Protein AF-A0A9D4LQF4-F1 (afdb_monomer_lite)

pLDDT: mean 72.89, std 13.93, range [42.16, 96.5]

Structure (mmCIF, N/CA/C/O backbone):
data_AF-A0A9D4LQF4-F1
#
_entry.id   AF-A0A9D4LQF4-F1
#
loop_
_atom_site.group_PDB
_atom_site.id
_atom_site.type_symbol
_atom_site.label_atom_id
_atom_site.label_alt_id
_atom_site.label_comp_id
_atom_site.label_asym_id
_atom_site.label_entity_id
_atom_site.label_seq_id
_atom_site.pdbx_PDB_ins_code
_atom_site.Cartn_x
_atom_site.Cartn_y
_atom_site.Cartn_z
_atom_site.occupancy
_atom_site.B_iso_or_equiv
_atom_site.auth_seq_id
_atom_site.auth_comp_id
_atom_site.auth_asym_id
_atom_site.auth_atom_id
_atom_site.pdbx_PDB_model_num
ATOM 1 N N . MET A 1 1 ? 0.967 -23.985 -9.863 1.00 57.00 1 MET A N 1
ATOM 2 C CA . MET A 1 1 ? 0.268 -25.261 -9.590 1.00 57.00 1 MET A CA 1
ATOM 3 C C . MET A 1 1 ? 0.990 -26.026 -8.466 1.00 57.00 1 MET A C 1
ATOM 5 O O . MET A 1 1 ? 1.483 -27.121 -8.676 1.00 57.00 1 MET A O 1
ATOM 9 N N . LEU A 1 2 ? 1.084 -25.430 -7.270 1.00 51.31 2 LEU A N 1
ATOM 10 C CA . LEU A 1 2 ? 1.740 -26.004 -6.082 1.00 51.31 2 LEU A CA 1
ATOM 11 C C . LEU A 1 2 ? 0.950 -25.563 -4.839 1.00 51.31 2 LEU A C 1
ATOM 13 O O . LEU A 1 2 ? 1.327 -24.640 -4.129 1.00 51.31 2 LEU A O 1
ATOM 17 N N . LEU A 1 3 ? -0.210 -26.186 -4.630 1.00 57.69 3 LEU A N 1
ATOM 18 C CA . LEU A 1 3 ? -0.985 -26.082 -3.394 1.00 57.69 3 LEU A CA 1
ATOM 19 C C . LEU A 1 3 ? -1.132 -27.492 -2.827 1.00 57.69 3 LEU A C 1
ATOM 21 O O . LEU A 1 3 ? -2.023 -28.237 -3.230 1.00 57.69 3 LEU A O 1
ATOM 25 N N . GLN A 1 4 ? -0.264 -27.868 -1.889 1.00 57.81 4 GLN A N 1
ATOM 26 C CA . GLN A 1 4 ? -0.497 -29.041 -1.055 1.00 57.81 4 GLN A CA 1
ATOM 27 C C . GLN A 1 4 ? -0.187 -28.760 0.416 1.00 57.81 4 GLN A C 1
ATOM 29 O O . GLN A 1 4 ? 0.958 -28.681 0.837 1.00 57.81 4 GLN A O 1
ATOM 34 N N . ARG A 1 5 ? -1.286 -28.733 1.177 1.00 60.50 5 ARG A N 1
ATOM 35 C CA . ARG A 1 5 ? -1.458 -29.407 2.469 1.00 60.50 5 ARG A CA 1
ATOM 36 C C . ARG A 1 5 ? -0.541 -28.964 3.611 1.00 60.50 5 ARG A C 1
ATOM 38 O O . ARG A 1 5 ? 0.433 -29.633 3.928 1.00 60.50 5 ARG A O 1
ATOM 45 N N . LEU A 1 6 ? -1.025 -27.996 4.386 1.00 58.34 6 LEU A N 1
ATOM 46 C CA . LEU A 1 6 ? -0.764 -27.968 5.825 1.00 58.34 6 LEU A CA 1
ATOM 47 C C . LEU A 1 6 ? -2.047 -28.340 6.571 1.00 58.34 6 LEU A C 1
ATOM 49 O O . LEU A 1 6 ? -3.011 -27.583 6.641 1.00 58.34 6 LEU A O 1
ATOM 53 N N . ARG A 1 7 ? -2.053 -29.586 7.058 1.00 59.69 7 ARG A N 1
ATOM 54 C CA . ARG A 1 7 ? -3.026 -30.129 8.006 1.00 59.69 7 ARG A CA 1
ATOM 55 C C . ARG A 1 7 ? -2.832 -29.414 9.342 1.00 59.69 7 ARG A C 1
ATOM 57 O O . ARG A 1 7 ? -1.771 -29.543 9.944 1.00 59.69 7 ARG A O 1
ATOM 64 N N . LEU A 1 8 ? -3.855 -28.708 9.809 1.00 58.50 8 LEU A N 1
ATOM 65 C CA . LEU A 1 8 ? -3.912 -28.251 11.195 1.00 58.50 8 LEU A CA 1
ATOM 66 C C . LEU A 1 8 ? -4.359 -29.413 12.106 1.00 58.50 8 LEU A C 1
ATOM 68 O O . LEU A 1 8 ? -5.256 -30.172 11.720 1.00 58.50 8 LEU A O 1
ATOM 72 N N . PRO A 1 9 ? -3.746 -29.580 13.290 1.00 64.94 9 PRO A N 1
ATOM 73 C CA . PRO A 1 9 ? -4.122 -30.610 14.249 1.00 64.94 9 PRO A CA 1
ATOM 74 C C . PRO A 1 9 ? -5.445 -30.261 14.945 1.00 64.94 9 PRO A C 1
ATOM 76 O O . PRO A 1 9 ? -5.695 -29.112 15.306 1.00 64.94 9 PRO A O 1
ATOM 79 N N . ARG A 1 10 ? -6.296 -31.275 15.143 1.00 64.56 10 ARG A N 1
ATOM 80 C CA . ARG A 1 10 ? -7.494 -31.183 15.989 1.00 64.56 10 ARG A CA 1
ATOM 81 C C . ARG A 1 10 ? -7.078 -31.111 17.466 1.00 64.56 10 ARG A C 1
ATOM 83 O O . ARG A 1 10 ? -6.232 -31.913 17.863 1.00 64.56 10 ARG A O 1
ATOM 90 N N . PRO A 1 11 ? -7.663 -30.218 18.283 1.00 62.19 11 PRO A N 1
ATOM 91 C CA . PRO A 1 11 ? -7.470 -30.257 19.726 1.00 62.19 11 PRO A CA 1
ATOM 92 C C . PRO A 1 11 ? -8.255 -31.427 20.356 1.00 62.19 11 PRO A C 1
ATOM 94 O O . PRO A 1 11 ? -9.296 -31.814 19.817 1.00 62.19 11 PRO A O 1
ATOM 97 N N . PRO A 1 12 ? -7.756 -31.995 21.468 1.00 64.31 12 PRO A N 1
ATOM 98 C CA . PRO A 1 12 ? -8.355 -33.142 22.136 1.00 64.31 12 PRO A CA 1
ATOM 99 C C . PRO A 1 12 ? -9.558 -32.756 23.002 1.00 64.31 12 PRO A C 1
ATOM 101 O O . PRO A 1 12 ? -9.700 -31.625 23.469 1.00 64.31 12 PRO A O 1
ATOM 104 N N . ASP A 1 13 ? -10.402 -33.758 23.204 1.00 57.41 13 ASP A N 1
ATOM 105 C CA . ASP A 1 13 ? -11.696 -33.724 23.864 1.00 57.41 13 ASP A CA 1
ATOM 106 C C . ASP A 1 13 ? -11.640 -33.137 25.281 1.00 57.41 13 ASP A C 1
ATOM 108 O O . ASP A 1 13 ? -10.971 -33.645 26.185 1.00 57.41 13 ASP A O 1
ATOM 112 N N . ALA A 1 14 ? -12.406 -32.064 25.484 1.00 52.50 14 ALA A N 1
ATOM 113 C CA . ALA A 1 14 ? -12.690 -31.499 26.791 1.00 52.50 14 ALA A CA 1
ATOM 114 C C . ALA A 1 14 ? -13.625 -32.444 27.557 1.00 52.50 14 ALA A C 1
ATOM 116 O O . ALA A 1 14 ? -14.852 -32.359 27.479 1.00 52.50 14 ALA A O 1
ATOM 117 N N . ALA A 1 15 ? -13.019 -33.363 28.303 1.00 55.66 15 ALA A N 1
ATOM 118 C CA . ALA A 1 15 ? -13.695 -34.142 29.321 1.00 55.66 15 ALA A CA 1
ATOM 119 C C . ALA A 1 15 ? -14.362 -33.209 30.348 1.00 55.66 15 ALA A C 1
ATOM 121 O O . ALA A 1 15 ? -13.719 -32.335 30.920 1.00 55.66 15 ALA A O 1
ATOM 122 N N . GLY A 1 16 ? -15.663 -33.432 30.540 1.00 55.56 16 GLY A N 1
ATOM 123 C CA . GLY A 1 16 ? -16.564 -32.972 31.600 1.00 55.56 16 GLY A CA 1
ATOM 124 C C . GLY A 1 16 ? -16.009 -32.084 32.712 1.00 55.56 16 GLY A C 1
ATOM 125 O O . GLY A 1 16 ? -15.613 -32.576 33.764 1.00 55.56 16 GLY A O 1
ATOM 126 N N . TRP A 1 17 ? -16.162 -30.771 32.548 1.00 45.12 17 TRP A N 1
ATOM 127 C CA . TRP A 1 17 ? -16.264 -29.840 33.670 1.00 45.12 17 TRP A CA 1
ATOM 128 C C . TRP A 1 17 ? -17.580 -29.079 33.549 1.00 45.12 17 TRP A C 1
ATOM 130 O O . TRP A 1 17 ? -17.750 -28.223 32.684 1.00 45.12 17 TRP A O 1
ATOM 140 N N . THR A 1 18 ? -18.533 -29.379 34.431 1.00 57.50 18 THR A N 1
ATOM 141 C CA . THR A 1 18 ? -19.662 -28.475 34.660 1.00 57.50 18 THR A CA 1
ATOM 142 C C . THR A 1 18 ? -19.131 -27.247 35.393 1.00 57.50 18 THR A C 1
ATOM 144 O O . THR A 1 18 ? -18.562 -27.365 36.479 1.00 57.50 18 THR A O 1
ATOM 147 N N . THR A 1 19 ? -19.352 -26.067 34.830 1.00 53.38 19 THR A N 1
ATOM 148 C CA . THR A 1 19 ? -18.838 -24.761 35.279 1.00 53.38 19 THR A CA 1
ATOM 149 C C . THR A 1 19 ? -19.326 -24.288 36.655 1.00 53.38 19 THR A C 1
ATOM 151 O O . THR A 1 19 ? -18.986 -23.184 37.070 1.00 53.38 19 THR A O 1
ATOM 154 N N . ASN A 1 20 ? -20.081 -25.102 37.400 1.00 50.75 20 ASN A N 1
ATOM 155 C CA . ASN A 1 20 ? -20.745 -24.669 38.631 1.00 50.75 20 ASN A CA 1
ATOM 156 C C . ASN A 1 20 ? -20.327 -25.390 39.919 1.00 50.75 20 ASN A C 1
ATOM 158 O O . ASN A 1 20 ? -20.894 -25.070 40.960 1.00 50.75 20 ASN A O 1
ATOM 162 N N . GLY A 1 21 ? -19.352 -26.308 39.899 1.00 51.34 21 GLY A N 1
ATOM 163 C CA . GLY A 1 21 ? -18.692 -26.794 41.125 1.00 51.34 21 GLY A CA 1
ATOM 164 C C . GLY A 1 21 ? -19.624 -27.238 42.265 1.00 51.34 21 GLY A C 1
ATOM 165 O O . GLY A 1 21 ? -19.296 -27.036 43.432 1.00 51.34 21 GLY A O 1
ATOM 166 N N . ARG A 1 22 ? -20.801 -27.799 41.957 1.00 47.38 22 ARG A N 1
ATOM 167 C CA . ARG A 1 22 ? -21.714 -28.335 42.972 1.00 47.38 22 ARG A CA 1
ATOM 168 C C . ARG A 1 22 ? -21.590 -29.855 43.017 1.00 47.38 22 ARG A C 1
ATOM 170 O O . ARG A 1 22 ? -21.669 -30.479 41.959 1.00 47.38 22 ARG A O 1
ATOM 177 N N . PRO A 1 23 ? -21.424 -30.459 44.205 1.00 49.12 23 PRO A N 1
ATOM 178 C CA . PRO A 1 23 ? -21.485 -31.903 44.333 1.00 49.12 23 PRO A CA 1
ATOM 179 C C . PRO A 1 23 ? -22.887 -32.381 43.944 1.00 49.12 23 PRO A C 1
ATOM 181 O O . PRO A 1 23 ? -23.893 -31.802 44.359 1.00 49.12 23 PRO A O 1
ATOM 184 N N . VAL A 1 24 ? -22.936 -33.433 43.128 1.00 56.53 24 VAL A N 1
ATOM 185 C CA . VAL A 1 24 ? -24.156 -34.177 42.802 1.00 56.53 24 VAL A CA 1
ATOM 186 C C . VAL A 1 24 ? -24.638 -34.836 44.096 1.00 56.53 24 VAL A C 1
ATOM 188 O O . VAL A 1 24 ? -24.159 -35.896 44.494 1.00 56.53 24 VAL A O 1
ATOM 191 N N . GLY A 1 25 ? -25.532 -34.140 44.800 1.00 48.66 25 GLY A N 1
ATOM 192 C CA . GLY A 1 25 ? -26.209 -34.631 45.992 1.00 48.66 25 GLY A CA 1
ATOM 193 C C . GLY A 1 25 ? -27.114 -35.795 45.617 1.00 48.66 25 GLY A C 1
ATOM 194 O O . GLY A 1 25 ? -28.113 -35.620 44.923 1.00 48.66 25 GLY A O 1
ATOM 195 N N . ARG A 1 26 ? -26.719 -36.986 46.063 1.00 53.81 26 ARG A N 1
ATOM 196 C CA . ARG A 1 26 ? -27.510 -38.212 46.010 1.00 53.81 26 ARG A CA 1
ATOM 197 C C . ARG A 1 26 ? -28.834 -38.019 46.750 1.00 53.81 26 ARG A C 1
ATOM 199 O O . ARG A 1 26 ? -28.842 -37.775 47.950 1.00 53.81 26 ARG A O 1
ATOM 206 N N . THR A 1 27 ? -29.911 -38.132 45.977 1.00 51.22 27 THR A N 1
ATOM 207 C CA . THR A 1 27 ? -31.117 -38.924 46.267 1.00 51.22 27 THR A CA 1
ATOM 208 C C . THR A 1 27 ? -31.570 -38.951 47.722 1.00 51.22 27 THR A C 1
ATOM 210 O O . THR A 1 27 ? -31.143 -39.772 48.531 1.00 51.22 27 THR A O 1
ATOM 213 N N . MET A 1 28 ? -32.511 -38.055 47.984 1.00 55.69 28 MET A N 1
ATOM 214 C CA . MET A 1 28 ? -33.490 -38.127 49.050 1.00 55.69 28 MET A CA 1
ATOM 215 C C . MET A 1 28 ? -34.620 -39.039 48.558 1.00 55.69 28 MET A C 1
ATOM 217 O O . MET A 1 28 ? -35.404 -38.612 47.723 1.00 55.69 28 MET A O 1
ATOM 221 N N . ASP A 1 29 ? -34.665 -40.280 49.037 1.00 56.81 29 ASP A N 1
ATOM 222 C CA . ASP A 1 29 ? -35.820 -41.175 48.913 1.00 56.81 29 ASP A CA 1
ATOM 223 C C . ASP A 1 29 ? -35.786 -42.185 50.061 1.00 56.81 29 ASP A C 1
ATOM 225 O O . ASP A 1 29 ? -35.035 -43.154 50.028 1.00 56.81 29 ASP A O 1
ATOM 229 N N . ASP A 1 30 ? -36.589 -41.931 51.095 1.00 48.81 30 ASP A N 1
ATOM 230 C CA . ASP A 1 30 ? -37.183 -43.000 51.902 1.00 48.81 30 ASP A CA 1
ATOM 231 C C . ASP A 1 30 ? -38.426 -42.456 52.632 1.00 48.81 30 ASP A C 1
ATOM 233 O O . ASP A 1 30 ? -38.458 -42.212 53.840 1.00 48.81 30 ASP A O 1
ATOM 237 N N . ARG A 1 31 ? -39.488 -42.201 51.855 1.00 45.34 31 ARG A N 1
ATOM 238 C CA . ARG A 1 31 ? -40.849 -42.075 52.391 1.00 45.34 31 ARG A CA 1
ATOM 239 C C . ARG A 1 31 ? -41.375 -43.481 52.670 1.00 45.34 31 ARG A C 1
ATOM 241 O O . ARG A 1 31 ? -41.997 -44.095 51.808 1.00 45.34 31 ARG A O 1
ATOM 248 N N . ARG A 1 32 ? -41.183 -43.965 53.898 1.00 50.97 32 ARG A N 1
ATOM 249 C CA . ARG A 1 32 ? -42.025 -45.038 54.438 1.00 50.97 32 ARG A CA 1
ATOM 250 C C . ARG A 1 32 ? -43.311 -44.439 54.988 1.00 50.97 32 ARG A C 1
ATOM 252 O O . ARG A 1 32 ? -43.326 -43.759 56.006 1.00 50.97 32 ARG A O 1
ATOM 259 N N . THR A 1 33 ? -44.383 -44.710 54.263 1.00 53.47 33 THR A N 1
ATOM 260 C CA . THR A 1 33 ? -45.770 -44.646 54.712 1.00 53.47 33 THR A CA 1
ATOM 261 C C . THR A 1 33 ? -45.993 -45.573 55.909 1.00 53.47 33 THR A C 1
ATOM 263 O O . THR A 1 33 ? -45.687 -46.761 55.820 1.00 53.47 33 THR A O 1
ATOM 266 N N . THR A 1 34 ? -46.600 -45.071 56.984 1.00 56.09 34 THR A N 1
ATOM 267 C CA . THR A 1 34 ? -47.411 -45.888 57.896 1.00 56.09 34 THR A CA 1
ATOM 268 C C . THR A 1 34 ? -48.888 -45.656 57.559 1.00 56.09 34 THR A C 1
ATOM 270 O O . THR A 1 34 ? -49.328 -44.505 57.542 1.00 56.09 34 THR A O 1
ATOM 273 N N . PRO A 1 35 ? -49.664 -46.709 57.251 1.00 55.84 35 PRO A N 1
ATOM 274 C CA . PRO A 1 35 ? -51.089 -46.608 56.998 1.00 55.84 35 PRO A CA 1
ATOM 275 C C . PRO A 1 35 ? -51.841 -47.034 58.258 1.00 55.84 35 PRO A C 1
ATOM 277 O O . PRO A 1 35 ? -52.390 -48.118 58.281 1.00 55.84 35 PRO A O 1
ATOM 280 N N . ASP A 1 36 ? -51.838 -46.226 59.315 1.00 50.00 36 ASP A N 1
ATOM 281 C CA . ASP A 1 36 ? -52.779 -46.440 60.418 1.00 50.00 36 ASP A CA 1
ATOM 282 C C . ASP A 1 36 ? -53.109 -45.107 61.080 1.00 50.00 36 ASP A C 1
ATOM 284 O O . ASP A 1 36 ? -52.350 -44.544 61.871 1.00 50.00 36 ASP A O 1
ATOM 288 N N . GLY A 1 37 ? -54.268 -44.576 60.695 1.00 55.34 37 GLY A N 1
ATOM 289 C CA . GLY A 1 37 ? -54.865 -43.421 61.331 1.00 55.34 37 GLY A CA 1
ATOM 290 C C . GLY A 1 37 ? -55.264 -43.750 62.764 1.00 55.34 37 GLY A C 1
ATOM 291 O O . GLY A 1 37 ? -56.107 -44.610 63.000 1.00 55.34 37 GLY A O 1
ATOM 292 N N . ARG A 1 38 ? -54.713 -43.002 63.718 1.00 42.16 38 ARG A N 1
ATOM 293 C CA . ARG A 1 38 ? -55.341 -42.762 65.018 1.00 42.16 38 ARG A CA 1
ATOM 294 C C . ARG A 1 38 ? -54.940 -41.377 65.527 1.00 42.16 38 ARG A C 1
ATOM 296 O O . ARG A 1 38 ? -53.745 -41.119 65.659 1.00 42.16 38 ARG A O 1
ATOM 303 N N . PRO A 1 39 ? -55.907 -40.485 65.797 1.00 53.91 39 PRO A N 1
ATOM 304 C CA . PRO A 1 39 ? -55.634 -39.210 66.429 1.00 53.91 39 PRO A CA 1
ATOM 305 C C . PRO A 1 39 ? -55.457 -39.442 67.929 1.00 53.91 39 PRO A C 1
ATOM 307 O O . PRO A 1 39 ? -56.336 -39.991 68.592 1.00 53.91 39 PRO A O 1
ATOM 310 N N . THR A 1 40 ? -54.317 -39.026 68.466 1.00 55.22 40 THR A N 1
ATOM 311 C CA . THR A 1 40 ? -54.175 -38.771 69.898 1.00 55.22 40 THR A CA 1
ATOM 312 C C . THR A 1 40 ? -54.057 -37.271 70.082 1.00 55.22 40 THR A C 1
ATOM 314 O O . THR A 1 40 ? -52.962 -36.711 70.062 1.00 55.22 40 THR A O 1
ATOM 317 N N . ASP A 1 41 ? -55.222 -36.642 70.242 1.00 59.69 41 ASP A N 1
ATOM 318 C CA . ASP A 1 41 ? -55.367 -35.567 71.213 1.00 59.69 41 ASP A CA 1
ATOM 319 C C . ASP A 1 41 ? -54.848 -36.093 72.549 1.00 59.69 41 ASP A C 1
ATOM 321 O O . ASP A 1 41 ? -55.271 -37.163 72.987 1.00 59.69 41 ASP A O 1
ATOM 325 N N . LEU A 1 42 ? -53.898 -35.381 73.146 1.00 48.62 42 LEU A N 1
ATOM 326 C CA . LEU A 1 42 ? -53.804 -35.156 74.585 1.00 48.62 42 LEU A CA 1
ATOM 327 C C . LEU A 1 42 ? -52.577 -34.290 74.869 1.00 48.62 42 LEU A C 1
ATOM 329 O O . LEU A 1 42 ? -51.432 -34.681 74.650 1.00 48.62 42 LEU A O 1
ATOM 333 N N . ASP A 1 43 ? -52.887 -33.099 75.366 1.00 52.19 43 ASP A N 1
ATOM 334 C CA . ASP A 1 43 ? -52.208 -32.439 76.472 1.00 52.19 43 ASP A CA 1
ATOM 335 C C . ASP A 1 43 ? -50.692 -32.607 76.575 1.00 52.19 43 ASP A C 1
ATOM 337 O O . ASP A 1 43 ? -50.166 -33.541 77.183 1.00 52.19 43 ASP A O 1
ATOM 341 N N . ARG A 1 44 ? -49.992 -31.543 76.177 1.00 47.16 44 ARG A N 1
ATOM 342 C CA . ARG A 1 44 ? -48.853 -31.071 76.964 1.00 47.16 44 ARG A CA 1
ATOM 343 C C . ARG A 1 44 ? -48.734 -29.554 76.909 1.00 47.16 44 ARG A C 1
ATOM 345 O O . ARG A 1 44 ? -48.039 -28.977 76.081 1.00 47.16 44 ARG A O 1
ATOM 352 N N . ARG A 1 45 ? -49.395 -28.927 77.888 1.00 58.34 45 ARG A N 1
ATOM 353 C CA . ARG A 1 45 ? -48.834 -27.788 78.622 1.00 58.34 45 ARG A CA 1
ATOM 354 C C . ARG A 1 45 ? -47.355 -28.061 78.912 1.00 58.34 45 ARG A C 1
ATOM 356 O O . ARG A 1 45 ? -47.056 -29.042 79.587 1.00 58.34 45 ARG A O 1
ATOM 363 N N . MET A 1 46 ? -46.475 -27.172 78.479 1.00 51.03 46 MET A N 1
ATOM 364 C CA . MET A 1 46 ? -45.412 -26.632 79.325 1.00 51.03 46 MET A CA 1
ATOM 365 C C . MET A 1 46 ? -44.713 -25.497 78.588 1.00 51.03 46 MET A C 1
ATOM 367 O O . MET A 1 46 ? -44.224 -25.657 77.474 1.00 51.03 46 MET A O 1
ATOM 371 N N . ASP A 1 47 ? -44.760 -24.352 79.254 1.00 51.97 47 ASP A N 1
ATOM 372 C CA . ASP A 1 47 ? -43.750 -23.308 79.313 1.00 51.97 47 ASP A CA 1
ATOM 373 C C . ASP A 1 47 ? -42.465 -23.565 78.515 1.00 51.97 47 ASP A C 1
ATOM 375 O O . ASP A 1 47 ? -41.681 -24.447 78.849 1.00 51.97 47 ASP A O 1
ATOM 379 N N . ASP A 1 48 ? -42.173 -22.679 77.565 1.00 47.34 48 ASP A N 1
ATOM 380 C CA . ASP A 1 48 ? -40.920 -21.946 77.701 1.00 47.34 48 ASP A CA 1
ATOM 381 C C . ASP A 1 48 ? -41.004 -20.594 76.989 1.00 47.34 48 ASP A C 1
ATOM 383 O O . ASP A 1 48 ? -41.017 -20.472 75.762 1.00 47.34 48 ASP A O 1
ATOM 387 N N . ARG A 1 49 ? -41.035 -19.550 77.819 1.00 50.25 49 ARG A N 1
ATOM 388 C CA . ARG A 1 49 ? -40.604 -18.196 77.484 1.00 50.25 49 ARG A CA 1
ATOM 389 C C . ARG A 1 49 ? -39.133 -18.243 77.064 1.00 50.25 49 ARG A C 1
ATOM 391 O O . ARG A 1 49 ? -38.251 -17.871 77.830 1.00 50.25 49 ARG A O 1
ATOM 398 N N . ARG A 1 50 ? -38.850 -18.652 75.834 1.00 50.56 50 ARG A N 1
ATOM 399 C CA . ARG A 1 50 ? -37.575 -18.345 75.187 1.00 50.56 50 ARG A CA 1
ATOM 400 C C . ARG A 1 50 ? -37.843 -17.334 74.108 1.00 50.56 50 ARG A C 1
ATOM 402 O O . ARG A 1 50 ? -38.174 -17.686 72.983 1.00 50.56 50 ARG A O 1
ATOM 409 N N . THR A 1 51 ? -37.759 -16.075 74.535 1.00 55.25 51 THR A N 1
ATOM 410 C CA . THR A 1 51 ? -36.942 -15.062 73.862 1.00 55.25 51 THR A CA 1
ATOM 411 C C . THR A 1 51 ? -36.596 -15.478 72.440 1.00 55.25 51 THR A C 1
ATOM 413 O O . THR A 1 51 ? -35.497 -15.950 72.141 1.00 55.25 51 THR A O 1
ATOM 416 N N . THR A 1 52 ? -37.564 -15.303 71.546 1.00 56.47 52 THR A N 1
ATOM 417 C CA . THR A 1 52 ? -37.272 -15.029 70.152 1.00 56.47 52 THR A CA 1
ATOM 418 C C . THR A 1 52 ? -36.629 -13.651 70.153 1.00 56.47 52 THR A C 1
ATOM 420 O O . THR A 1 52 ? -37.249 -12.654 69.786 1.00 56.47 52 THR A O 1
ATOM 423 N N . ASP A 1 53 ? -35.396 -13.592 70.657 1.00 53.47 53 ASP A N 1
ATOM 424 C CA . ASP A 1 53 ? -34.456 -12.553 70.312 1.00 53.47 53 ASP A CA 1
ATOM 425 C C . ASP A 1 53 ? -34.336 -12.716 68.810 1.00 53.47 53 ASP A C 1
ATOM 427 O O . ASP A 1 53 ? -33.642 -13.607 68.312 1.00 53.47 53 ASP A O 1
ATOM 431 N N . GLY A 1 54 ? -35.144 -11.932 68.098 1.00 55.12 54 GLY A N 1
ATOM 432 C CA . GLY A 1 54 ? -35.102 -11.750 66.663 1.00 55.12 54 GLY A CA 1
ATOM 433 C C . GLY A 1 54 ? -33.777 -11.097 66.333 1.00 55.12 54 GLY A C 1
ATOM 434 O O . GLY A 1 54 ? -33.734 -9.935 65.950 1.00 55.12 54 GLY A O 1
ATOM 435 N N . ARG A 1 55 ? -32.697 -11.844 66.567 1.00 55.41 55 ARG A N 1
ATOM 436 C CA . ARG A 1 55 ? -31.331 -11.525 66.223 1.00 55.41 55 ARG A CA 1
ATOM 437 C C . ARG A 1 55 ? -31.390 -11.398 64.711 1.00 55.41 55 ARG A C 1
ATOM 439 O O . ARG A 1 55 ? -31.583 -12.423 64.052 1.00 55.41 55 ARG A O 1
ATOM 446 N N . PRO A 1 56 ? -31.356 -10.169 64.168 1.00 61.84 56 PRO A N 1
ATOM 447 C CA . PRO A 1 56 ? -31.407 -9.974 62.736 1.00 61.84 56 PRO A CA 1
ATOM 448 C C . PRO A 1 56 ? -30.201 -10.733 62.219 1.00 61.84 56 PRO A C 1
ATOM 450 O O . PRO A 1 56 ? -29.066 -10.414 62.570 1.00 61.84 56 PRO A O 1
ATOM 453 N N . THR A 1 57 ? -30.447 -11.830 61.517 1.00 60.91 57 THR A N 1
ATOM 454 C CA . THR A 1 57 ? -29.371 -12.612 60.945 1.00 60.91 57 THR A CA 1
ATOM 455 C C . THR A 1 57 ? -28.605 -11.668 60.026 1.00 60.91 57 THR A C 1
ATOM 457 O O . THR A 1 57 ? -29.181 -11.022 59.148 1.00 60.91 57 THR A O 1
ATOM 460 N N . ASP A 1 58 ? -27.300 -11.552 60.269 1.00 61.81 58 ASP A N 1
ATOM 461 C CA . ASP A 1 58 ? -26.321 -10.716 59.558 1.00 61.81 58 ASP A CA 1
ATOM 462 C C . ASP A 1 58 ? -26.194 -11.036 58.047 1.00 61.81 58 ASP A C 1
ATOM 464 O O . ASP A 1 58 ? -25.237 -10.638 57.375 1.00 61.81 58 ASP A O 1
ATOM 468 N N . ASP A 1 59 ? -27.171 -11.726 57.458 1.00 63.03 59 ASP A N 1
ATOM 469 C CA . ASP A 1 59 ? -27.203 -12.122 56.055 1.00 63.03 59 ASP A CA 1
ATOM 470 C C . ASP A 1 59 ? -27.146 -10.915 55.109 1.00 63.03 59 ASP A C 1
ATOM 472 O O . ASP A 1 59 ? -26.597 -11.031 54.006 1.00 63.03 59 ASP A O 1
ATOM 476 N N . ARG A 1 60 ? -27.586 -9.727 55.559 1.00 63.09 60 ARG A N 1
ATOM 477 C CA . ARG A 1 60 ? -27.479 -8.471 54.793 1.00 63.09 60 ARG A CA 1
ATOM 478 C C . ARG A 1 60 ? -26.035 -8.074 54.454 1.00 63.09 60 ARG A C 1
ATOM 480 O O . ARG A 1 60 ? -25.821 -7.416 53.437 1.00 63.09 60 ARG A O 1
ATOM 487 N N . LEU A 1 61 ? -25.027 -8.506 55.218 1.00 75.06 61 LEU A N 1
ATOM 488 C CA . LEU A 1 61 ? -23.625 -8.172 54.924 1.00 75.06 61 LEU A CA 1
ATOM 489 C C . LEU A 1 61 ? -23.006 -9.066 53.834 1.00 75.06 61 LEU A C 1
ATOM 491 O O . LEU A 1 61 ? -22.014 -8.689 53.197 1.00 75.06 61 LEU A O 1
ATOM 495 N N . THR A 1 62 ? -23.582 -10.243 53.567 1.00 77.19 62 THR A N 1
ATOM 496 C CA . THR A 1 62 ? -22.997 -11.208 52.619 1.00 77.19 62 THR A CA 1
ATOM 497 C C . THR A 1 62 ? -23.359 -10.917 51.159 1.00 77.19 62 THR A C 1
ATOM 499 O O . THR A 1 62 ? -22.546 -11.160 50.257 1.00 77.19 62 THR A O 1
ATOM 502 N N . THR A 1 63 ? -24.529 -10.328 50.901 1.00 79.56 63 THR A N 1
ATOM 503 C CA . THR A 1 63 ? -24.998 -9.961 49.554 1.00 79.56 63 THR A CA 1
ATOM 504 C C . THR A 1 63 ? -24.183 -8.815 48.952 1.00 79.56 63 THR A C 1
ATOM 506 O O . THR A 1 63 ? -23.773 -8.901 47.790 1.00 79.56 63 THR A O 1
ATOM 509 N N . GLY A 1 64 ? -23.827 -7.799 49.746 1.00 84.75 64 GLY A N 1
ATOM 510 C CA . GLY A 1 64 ? -23.031 -6.655 49.276 1.00 84.75 64 GLY A CA 1
ATOM 511 C C . GLY A 1 64 ? -21.627 -7.033 48.778 1.00 84.75 64 GLY A C 1
ATOM 512 O O . GLY A 1 64 ? -21.147 -6.508 47.767 1.00 84.75 64 GLY A O 1
ATOM 513 N N . ARG A 1 65 ? -20.968 -8.014 49.418 1.00 87.19 65 ARG A N 1
ATOM 514 C CA . ARG A 1 65 ? -19.628 -8.479 49.003 1.00 87.19 65 ARG A CA 1
ATOM 515 C C . ARG A 1 65 ? -19.638 -9.169 47.635 1.00 87.19 65 ARG A C 1
ATOM 517 O O . ARG A 1 65 ? -18.693 -9.003 46.860 1.00 87.19 65 ARG A O 1
ATOM 524 N N . ARG A 1 66 ? -20.701 -9.914 47.304 1.00 86.56 66 ARG A N 1
ATOM 525 C CA . ARG A 1 66 ? -20.817 -10.611 46.008 1.00 86.56 66 ARG A CA 1
ATOM 526 C C . ARG A 1 66 ? -20.968 -9.631 44.842 1.00 86.56 66 ARG A C 1
ATOM 528 O O . ARG A 1 66 ? -20.346 -9.841 43.801 1.00 86.56 66 ARG 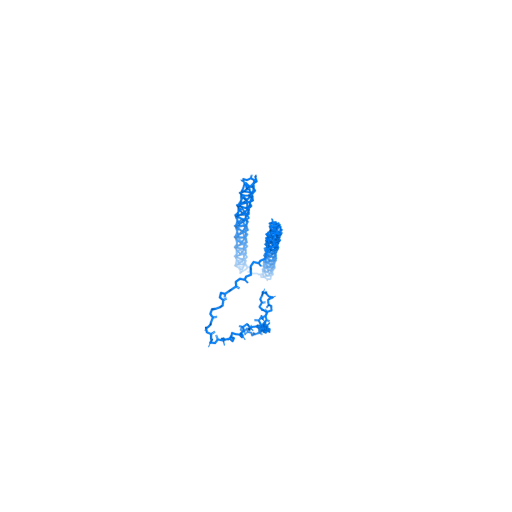A O 1
ATOM 535 N N . LEU A 1 67 ? -21.727 -8.551 45.031 1.00 87.69 67 LEU A N 1
ATOM 536 C CA . LEU A 1 67 ? -21.911 -7.512 44.013 1.00 87.69 67 LEU A CA 1
ATOM 537 C C . LEU A 1 67 ? -20.620 -6.722 43.766 1.00 87.69 67 LEU A C 1
ATOM 539 O O . LEU A 1 67 ? -20.208 -6.586 42.613 1.00 87.69 67 LEU A O 1
ATOM 543 N N . ARG A 1 68 ? -19.908 -6.306 44.829 1.00 88.00 68 ARG A N 1
ATOM 544 C CA . ARG A 1 68 ? -18.594 -5.643 44.690 1.00 88.00 68 ARG A CA 1
ATOM 545 C C . ARG A 1 68 ? -17.598 -6.502 43.912 1.00 88.00 68 ARG A C 1
ATOM 547 O O . ARG A 1 68 ? -16.937 -5.997 43.009 1.00 88.00 68 ARG A O 1
ATOM 554 N N . ARG A 1 69 ? -17.526 -7.807 44.201 1.00 91.31 69 ARG A N 1
ATOM 555 C CA . ARG A 1 69 ? -16.613 -8.717 43.491 1.00 91.31 69 ARG A CA 1
ATOM 556 C C . ARG A 1 69 ? -16.972 -8.861 42.011 1.00 91.31 69 ARG A C 1
ATOM 558 O O . ARG A 1 69 ? -16.077 -8.801 41.177 1.00 91.31 69 ARG A O 1
ATOM 565 N N . ARG A 1 70 ? -18.260 -8.999 41.669 1.00 91.75 70 ARG A N 1
ATOM 566 C CA . ARG A 1 70 ? -18.705 -9.032 40.262 1.00 91.75 70 ARG A CA 1
ATOM 567 C C . ARG A 1 70 ? -18.361 -7.740 39.526 1.00 91.75 70 ARG A C 1
ATOM 569 O O . ARG A 1 70 ? -17.868 -7.800 38.408 1.00 91.75 70 ARG A O 1
ATOM 576 N N . ARG A 1 71 ? -18.556 -6.587 40.168 1.00 90.19 71 ARG A N 1
ATOM 577 C CA . ARG A 1 71 ? -18.241 -5.280 39.582 1.00 90.19 71 ARG A CA 1
ATOM 578 C C . ARG A 1 71 ? -16.744 -5.101 39.320 1.00 90.19 71 ARG A C 1
ATOM 580 O O . ARG A 1 71 ? -16.376 -4.637 38.248 1.00 90.19 71 ARG A O 1
ATOM 587 N N . LEU A 1 72 ? -15.890 -5.532 40.251 1.00 92.81 72 LEU A N 1
ATOM 588 C CA . LEU A 1 72 ? -14.436 -5.545 40.051 1.00 92.81 72 LEU A CA 1
ATOM 589 C C . LEU A 1 72 ? -14.020 -6.475 38.905 1.00 92.81 72 LEU A C 1
ATOM 591 O O . LEU A 1 72 ? -13.175 -6.098 38.100 1.00 92.81 72 LEU A O 1
ATOM 595 N N . LEU A 1 73 ? -14.633 -7.659 38.793 1.00 94.38 73 LEU A N 1
ATOM 596 C CA . LEU A 1 73 ? -14.368 -8.577 37.680 1.00 94.38 73 LEU A CA 1
ATOM 597 C C . LEU A 1 73 ? -14.788 -7.981 36.330 1.00 94.38 73 LEU A C 1
ATOM 599 O O . LEU A 1 73 ? -14.044 -8.110 35.364 1.00 94.38 73 LEU A O 1
ATOM 603 N N . LEU A 1 74 ? -15.936 -7.299 36.264 1.00 92.62 74 LEU A N 1
ATOM 604 C CA . LEU A 1 74 ? -16.380 -6.610 35.049 1.00 92.62 74 LEU A CA 1
ATOM 605 C C . LEU A 1 74 ? -15.439 -5.463 34.664 1.00 92.62 74 LEU A C 1
ATOM 607 O O . LEU A 1 74 ? -15.091 -5.345 33.494 1.00 92.62 74 LEU A O 1
ATOM 611 N N . LEU A 1 75 ? -14.985 -4.658 35.631 1.00 92.88 75 LEU A N 1
ATOM 612 C CA . LEU A 1 75 ? -14.000 -3.598 35.384 1.00 92.88 75 LEU A CA 1
ATOM 613 C C . LEU A 1 75 ? -12.668 -4.161 34.883 1.00 92.88 75 LEU A C 1
ATOM 615 O O . LEU A 1 75 ? -12.094 -3.626 33.939 1.00 92.88 75 LEU A O 1
ATOM 619 N N . LEU A 1 76 ? -12.192 -5.254 35.480 1.00 96.19 76 LEU A N 1
ATOM 620 C CA . LEU A 1 76 ? -10.953 -5.907 35.064 1.00 96.19 76 LEU A CA 1
ATOM 621 C C . LEU A 1 76 ? -11.073 -6.507 33.656 1.00 96.19 76 LEU A C 1
ATOM 623 O O . LEU A 1 76 ? -10.149 -6.381 32.857 1.00 96.19 76 LEU A O 1
ATOM 627 N N . LEU A 1 77 ? -12.220 -7.105 33.327 1.00 95.69 77 LEU A N 1
ATOM 628 C CA . LEU A 1 77 ? -12.498 -7.629 31.990 1.00 95.69 77 LEU A CA 1
ATOM 629 C C . LEU A 1 77 ? -12.600 -6.508 30.945 1.00 95.69 77 LEU A C 1
ATOM 631 O O . LEU A 1 77 ? -12.055 -6.646 29.853 1.00 95.69 77 LEU A O 1
ATOM 635 N N . LEU A 1 78 ? -13.235 -5.384 31.289 1.00 93.25 78 LEU A N 1
ATOM 636 C CA . LEU A 1 78 ? -13.294 -4.195 30.436 1.00 93.25 78 LEU A CA 1
ATOM 637 C C . LEU A 1 78 ? -11.891 -3.619 30.181 1.00 93.25 78 LEU A C 1
ATOM 639 O O . LEU A 1 78 ? -11.552 -3.311 29.041 1.00 93.25 78 LEU A O 1
ATOM 643 N N . LEU A 1 79 ? -11.060 -3.516 31.224 1.00 94.44 79 LEU A N 1
ATOM 644 C CA . LEU A 1 79 ? -9.673 -3.058 31.113 1.00 94.44 79 LEU A CA 1
ATOM 645 C C . LEU A 1 79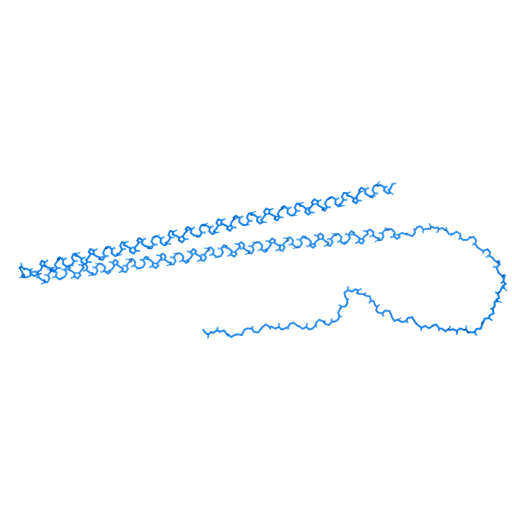 ? -8.851 -3.980 30.199 1.00 94.44 79 LEU A C 1
ATOM 647 O O . LEU A 1 79 ? -8.122 -3.502 29.334 1.00 94.44 79 LEU A O 1
ATOM 651 N N . LEU A 1 80 ? -8.995 -5.299 30.365 1.00 96.50 80 LEU A N 1
ATOM 652 C CA . LEU A 1 80 ? -8.328 -6.294 29.524 1.00 96.50 80 LEU A CA 1
ATOM 653 C C . LEU A 1 80 ? -8.751 -6.156 28.053 1.00 96.50 80 LEU A C 1
ATOM 655 O O . LEU A 1 80 ? -7.902 -6.188 27.165 1.00 96.50 80 LEU A O 1
ATOM 659 N N . LEU A 1 81 ? -10.050 -5.973 27.797 1.00 93.75 81 LEU A N 1
ATOM 660 C CA . LEU A 1 81 ? -10.585 -5.763 26.451 1.00 93.75 81 LEU A CA 1
ATOM 661 C C . LEU A 1 81 ? -10.011 -4.487 25.815 1.00 93.75 81 LEU A C 1
ATOM 663 O O . LEU A 1 81 ? -9.606 -4.512 24.654 1.00 93.75 81 LEU A O 1
ATOM 667 N N . LEU A 1 82 ? -9.933 -3.393 26.579 1.00 91.69 82 LEU A N 1
ATOM 668 C CA . LEU A 1 82 ? -9.347 -2.131 26.124 1.00 91.69 82 LEU A CA 1
ATOM 669 C C . LEU A 1 82 ? -7.861 -2.299 25.771 1.00 91.69 82 LEU A C 1
ATOM 671 O O . LEU A 1 82 ? -7.419 -1.827 24.725 1.00 91.69 82 LEU A O 1
ATOM 675 N N . LEU A 1 83 ? -7.101 -3.003 26.615 1.00 95.50 83 LEU A N 1
ATOM 676 C CA . LEU A 1 83 ? -5.689 -3.296 26.371 1.00 95.50 83 LEU A CA 1
ATOM 677 C C . LEU A 1 83 ? -5.501 -4.131 25.096 1.00 95.50 83 LEU A C 1
ATOM 679 O O . LEU A 1 83 ? -4.621 -3.837 24.288 1.00 95.50 83 LEU A O 1
ATOM 683 N N . LEU A 1 84 ? -6.346 -5.146 24.893 1.00 95.12 84 LEU A N 1
ATOM 684 C CA . LEU A 1 84 ? -6.321 -5.984 23.695 1.00 95.12 84 LEU A CA 1
ATOM 685 C C . LEU A 1 84 ? -6.621 -5.165 22.431 1.00 95.12 84 LEU A C 1
ATOM 687 O O . LEU A 1 84 ? -5.937 -5.324 21.422 1.00 95.12 84 LEU A O 1
ATOM 691 N N . LEU A 1 85 ? -7.607 -4.266 22.494 1.00 90.75 85 LEU A N 1
ATOM 692 C CA . LEU A 1 85 ? -7.952 -3.372 21.388 1.00 90.75 85 LEU A CA 1
ATOM 693 C C . LEU A 1 85 ? -6.791 -2.425 21.047 1.00 90.75 85 LEU A C 1
ATOM 695 O O . LEU A 1 85 ? -6.466 -2.256 19.873 1.00 90.75 85 LEU A O 1
ATOM 699 N N . LEU A 1 86 ? -6.136 -1.851 22.062 1.00 90.31 86 LEU A N 1
ATOM 700 C CA . LEU A 1 86 ? -4.959 -0.997 21.884 1.00 90.31 86 LEU A CA 1
ATOM 701 C C . LEU A 1 86 ? -3.813 -1.762 21.204 1.00 90.31 86 LEU A C 1
ATOM 703 O O . LEU A 1 86 ? -3.196 -1.254 20.269 1.00 90.31 86 LEU A O 1
ATOM 707 N N . LEU A 1 87 ? -3.551 -2.995 21.645 1.00 95.38 87 LEU A N 1
ATOM 708 C CA . LEU A 1 87 ? -2.519 -3.850 21.062 1.00 95.38 87 LEU A CA 1
ATOM 709 C C . LEU A 1 87 ? -2.824 -4.181 19.594 1.00 95.38 87 LEU A C 1
ATOM 711 O O . LEU A 1 87 ? -1.928 -4.123 18.752 1.00 95.38 87 LEU A O 1
ATOM 715 N N . LEU A 1 88 ? -4.085 -4.489 19.276 1.00 92.06 88 LEU A N 1
ATOM 716 C CA . LEU A 1 88 ? -4.527 -4.748 17.906 1.00 92.06 88 LEU A CA 1
ATOM 717 C C . LEU A 1 88 ? -4.336 -3.513 17.012 1.00 92.06 88 LEU A C 1
ATOM 719 O O . LEU A 1 88 ? -3.853 -3.640 15.888 1.00 92.06 88 LEU A O 1
ATOM 723 N N . LEU A 1 89 ? -4.670 -2.321 17.517 1.00 88.69 89 LEU A N 1
ATOM 724 C CA . LEU A 1 89 ? -4.473 -1.061 16.799 1.00 88.69 89 LEU A CA 1
ATOM 725 C C . LEU A 1 89 ? -2.986 -0.799 16.521 1.00 88.69 89 LEU A C 1
ATOM 727 O O . LEU A 1 89 ? -2.624 -0.437 15.402 1.00 88.69 89 LEU A O 1
ATOM 731 N N . LEU A 1 90 ? -2.120 -1.026 17.513 1.00 92.25 90 LEU A N 1
ATOM 732 C CA . LEU A 1 90 ? -0.670 -0.899 17.357 1.00 92.25 90 LEU A CA 1
ATOM 733 C C . LEU A 1 90 ? -0.135 -1.871 16.294 1.00 92.25 90 LEU A C 1
ATOM 735 O O . LEU A 1 90 ? 0.671 -1.484 15.449 1.00 92.25 90 LEU A O 1
ATOM 739 N N . LEU A 1 91 ? -0.611 -3.119 16.305 1.00 94.56 91 LEU A N 1
ATOM 740 C CA . LEU A 1 91 ? -0.234 -4.127 15.315 1.00 94.56 91 LEU A CA 1
ATOM 741 C C . LEU A 1 91 ? -0.674 -3.723 13.901 1.00 94.56 91 LEU A C 1
ATOM 743 O O . LEU A 1 91 ? 0.100 -3.864 12.955 1.00 94.56 91 LEU A O 1
ATOM 747 N N . LEU A 1 92 ? -1.890 -3.189 13.757 1.00 89.06 92 LEU A N 1
ATOM 748 C CA . LEU A 1 92 ? -2.402 -2.688 12.481 1.00 89.06 92 LEU A CA 1
ATOM 749 C C . LEU A 1 92 ? -1.550 -1.523 11.957 1.00 89.06 92 LEU A C 1
ATOM 751 O O . LEU A 1 92 ? -1.202 -1.501 10.778 1.00 89.06 92 LEU A O 1
ATOM 755 N N . LEU A 1 93 ? -1.175 -0.586 12.833 1.00 88.12 93 LEU A N 1
ATOM 756 C CA . LEU A 1 93 ? -0.304 0.537 12.485 1.00 88.12 93 LEU A CA 1
ATOM 757 C C . LEU A 1 93 ? 1.081 0.053 12.031 1.00 88.12 93 LEU A C 1
ATOM 759 O O . LEU A 1 93 ? 1.606 0.538 11.030 1.00 88.12 93 LEU A O 1
ATOM 763 N N . LEU A 1 94 ? 1.655 -0.930 12.730 1.00 94.19 94 LEU A N 1
ATOM 764 C CA . LEU A 1 94 ? 2.936 -1.531 12.359 1.00 94.19 94 LEU A CA 1
ATOM 765 C C . LEU A 1 94 ? 2.857 -2.224 10.991 1.00 94.19 94 LEU A C 1
ATOM 767 O O . LEU A 1 94 ? 3.758 -2.066 10.170 1.00 94.19 94 LEU A O 1
ATOM 771 N N . LEU A 1 95 ? 1.771 -2.957 10.727 1.00 92.62 95 LEU A N 1
ATOM 772 C CA . LEU A 1 95 ? 1.538 -3.604 9.436 1.00 92.62 95 LEU A CA 1
ATOM 773 C C . LEU A 1 95 ? 1.412 -2.572 8.307 1.00 92.62 95 LEU A C 1
ATOM 775 O O . LEU A 1 95 ? 1.987 -2.762 7.237 1.00 92.62 95 LEU A O 1
ATOM 779 N N . LEU A 1 96 ? 0.701 -1.467 8.552 1.00 89.19 96 LEU A N 1
ATOM 780 C CA . LEU A 1 96 ? 0.573 -0.366 7.597 1.00 89.19 96 LEU A CA 1
ATOM 781 C C . LEU A 1 96 ? 1.937 0.272 7.294 1.00 89.19 96 LEU A C 1
ATOM 783 O O . LEU A 1 96 ? 2.261 0.505 6.132 1.00 89.19 96 LEU A O 1
ATOM 787 N N . LEU A 1 97 ? 2.755 0.509 8.324 1.00 90.56 97 LEU A N 1
ATOM 788 C CA . LEU A 1 97 ? 4.111 1.037 8.167 1.00 90.56 97 LEU A CA 1
ATOM 789 C C . LEU A 1 97 ? 5.000 0.078 7.360 1.00 90.56 97 LEU A C 1
ATOM 791 O O . LEU A 1 97 ? 5.732 0.514 6.473 1.00 90.56 97 LEU A O 1
ATOM 795 N N . LEU A 1 98 ? 4.906 -1.228 7.624 1.00 94.50 98 LEU A N 1
ATOM 796 C CA . LEU A 1 98 ? 5.634 -2.247 6.869 1.00 94.50 98 LEU A CA 1
ATOM 797 C C . LEU A 1 98 ? 5.207 -2.269 5.394 1.00 94.50 98 LEU A C 1
ATOM 799 O O . LEU A 1 98 ? 6.060 -2.349 4.512 1.00 94.50 98 LEU A O 1
ATOM 803 N N . LEU A 1 99 ? 3.904 -2.164 5.120 1.00 88.69 99 LEU A N 1
ATOM 804 C CA . LEU A 1 99 ? 3.375 -2.089 3.758 1.00 88.69 99 LEU A CA 1
ATOM 805 C C . LEU A 1 99 ? 3.889 -0.839 3.030 1.00 88.69 99 LEU A C 1
ATOM 807 O O . LEU A 1 99 ? 4.309 -0.931 1.878 1.00 88.69 99 LEU A O 1
ATOM 811 N N . LEU A 1 100 ? 3.905 0.312 3.710 1.00 88.00 100 LEU A N 1
ATOM 812 C CA . LEU A 1 100 ? 4.451 1.558 3.173 1.00 88.00 100 LEU A CA 1
ATOM 813 C C . LEU A 1 100 ? 5.946 1.419 2.847 1.00 88.00 100 LEU A C 1
ATOM 815 O O . LEU A 1 100 ? 6.388 1.848 1.783 1.00 88.00 100 LEU A O 1
ATOM 819 N N . LEU A 1 101 ? 6.720 0.784 3.731 1.00 92.19 101 LEU A N 1
ATOM 820 C CA . LEU A 1 101 ? 8.144 0.530 3.510 1.00 92.19 101 LEU A CA 1
ATOM 821 C C . LEU A 1 101 ? 8.373 -0.400 2.310 1.00 92.19 101 LEU A C 1
ATOM 823 O O . LEU A 1 101 ? 9.246 -0.135 1.485 1.00 92.19 101 LEU A O 1
ATOM 827 N N . LEU A 1 102 ? 7.578 -1.467 2.187 1.00 92.50 102 LEU A N 1
ATOM 828 C CA . LEU A 1 102 ? 7.642 -2.390 1.052 1.00 92.50 102 LEU A CA 1
ATOM 829 C C . LEU A 1 102 ? 7.339 -1.667 -0.266 1.00 92.50 102 LEU A C 1
ATOM 831 O O . LEU A 1 102 ? 8.029 -1.870 -1.263 1.00 92.50 102 LEU A 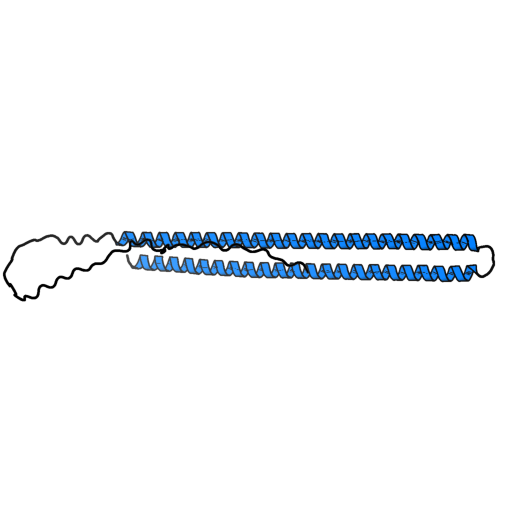O 1
ATOM 835 N N . LEU A 1 103 ? 6.327 -0.802 -0.263 1.00 86.88 103 LEU A N 1
ATOM 836 C CA . LEU A 1 103 ? 5.955 0.006 -1.415 1.00 86.88 103 LEU A CA 1
ATOM 837 C C . LEU A 1 103 ? 7.069 0.992 -1.804 1.00 86.88 103 LEU A C 1
ATOM 839 O O . LEU A 1 103 ? 7.388 1.115 -2.985 1.00 86.88 103 LEU A O 1
ATOM 843 N N . LEU A 1 104 ? 7.698 1.649 -0.825 1.00 87.88 104 LEU A N 1
ATOM 844 C CA . LEU A 1 104 ? 8.856 2.517 -1.054 1.00 87.88 104 LEU A CA 1
ATOM 845 C C . LEU A 1 104 ? 10.022 1.732 -1.675 1.00 87.88 104 LEU A C 1
ATOM 847 O O . LEU A 1 104 ? 10.648 2.199 -2.626 1.00 87.88 104 LEU A O 1
ATOM 851 N N . LEU A 1 105 ? 10.296 0.526 -1.169 1.00 93.19 105 LEU A N 1
ATOM 852 C CA . LEU A 1 105 ? 11.335 -0.350 -1.707 1.00 93.19 105 LEU A CA 1
ATOM 853 C C . LEU A 1 105 ? 11.032 -0.753 -3.157 1.00 93.19 105 LEU A C 1
ATOM 855 O O . LEU A 1 105 ? 11.929 -0.722 -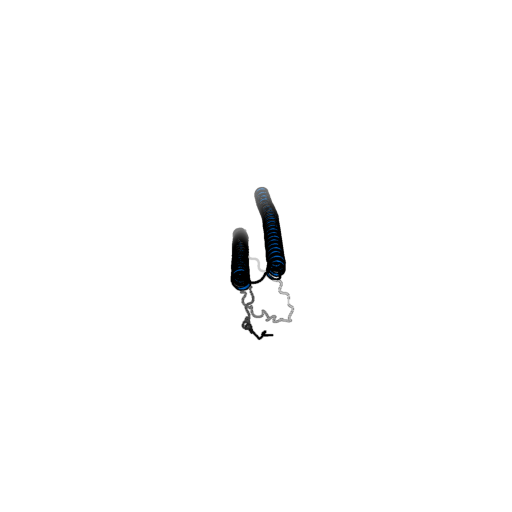3.998 1.00 93.19 105 LEU A O 1
ATOM 859 N N . LEU A 1 106 ? 9.775 -1.091 -3.462 1.00 89.38 106 LEU A N 1
ATOM 860 C CA . LEU A 1 106 ? 9.329 -1.401 -4.820 1.00 89.38 106 LEU A CA 1
ATOM 861 C C . LEU A 1 106 ? 9.526 -0.200 -5.757 1.00 89.38 106 LEU A C 1
ATOM 863 O O . LEU A 1 106 ? 10.031 -0.364 -6.866 1.00 89.38 106 LEU A O 1
ATOM 867 N N . LEU A 1 107 ? 9.170 1.005 -5.303 1.00 86.06 107 LEU A N 1
ATOM 868 C CA . LEU A 1 107 ? 9.363 2.240 -6.063 1.00 86.06 107 LEU A CA 1
ATOM 869 C C . LEU A 1 107 ? 10.851 2.503 -6.335 1.00 86.06 107 LEU A C 1
ATOM 871 O O . LEU A 1 107 ? 11.222 2.848 -7.454 1.00 86.06 107 LEU A O 1
ATOM 875 N N . LEU A 1 108 ? 11.711 2.296 -5.335 1.00 90.38 108 LEU A N 1
ATOM 876 C CA . LEU A 1 108 ? 13.158 2.441 -5.480 1.00 90.38 108 LEU A CA 1
ATOM 877 C C . LEU A 1 108 ? 13.736 1.412 -6.461 1.00 90.38 108 LEU A C 1
ATOM 879 O O . LEU A 1 108 ? 14.573 1.763 -7.290 1.00 90.38 108 LEU A O 1
ATOM 883 N N . LEU A 1 109 ? 13.260 0.164 -6.416 1.00 92.25 109 LEU A N 1
ATOM 884 C CA . LEU A 1 109 ? 13.641 -0.874 -7.375 1.00 92.25 109 LEU A CA 1
ATOM 885 C C . LEU A 1 109 ? 13.216 -0.499 -8.803 1.00 92.25 109 LEU A C 1
ATOM 887 O O . LEU A 1 109 ? 14.004 -0.648 -9.735 1.00 92.25 109 LEU A O 1
ATOM 891 N N . LEU A 1 110 ? 11.996 0.018 -8.973 1.00 86.81 110 LEU A N 1
ATOM 892 C CA . LEU A 1 110 ? 11.492 0.488 -10.264 1.00 86.81 110 LEU A CA 1
ATOM 893 C C . LEU A 1 110 ? 12.342 1.647 -10.803 1.00 86.81 110 LEU A C 1
ATOM 895 O O . LEU A 1 110 ? 12.702 1.650 -11.978 1.00 86.81 110 LEU A O 1
ATOM 899 N N . LEU A 1 111 ? 12.707 2.600 -9.944 1.00 84.81 111 LEU A N 1
ATOM 900 C CA . LEU A 1 111 ? 13.574 3.721 -10.302 1.00 84.81 111 LEU A CA 1
ATOM 901 C C . LEU A 1 111 ? 14.983 3.250 -10.694 1.00 84.81 111 LEU A C 1
ATOM 903 O O . LEU A 1 111 ? 15.546 3.739 -11.672 1.00 84.81 111 LEU A O 1
ATOM 907 N N . LEU A 1 112 ? 15.540 2.270 -9.979 1.00 91.00 112 LEU A N 1
ATOM 908 C CA . LEU A 1 112 ? 16.823 1.661 -10.328 1.00 91.00 112 LEU A CA 1
ATOM 909 C C . LEU A 1 112 ? 16.757 0.951 -11.689 1.00 91.00 112 LEU A C 1
ATOM 911 O O . LEU A 1 112 ? 17.657 1.112 -12.512 1.00 91.00 112 LEU A O 1
ATOM 915 N N . LEU A 1 113 ? 15.680 0.202 -11.947 1.00 89.88 113 LEU A N 1
ATOM 916 C CA . LEU A 1 113 ? 15.449 -0.460 -13.232 1.00 89.88 113 LEU A CA 1
ATOM 917 C C . LEU A 1 113 ? 15.338 0.563 -14.370 1.00 89.88 113 LEU A C 1
ATOM 919 O O . LEU A 1 113 ? 15.939 0.373 -15.426 1.00 89.88 113 LEU A O 1
ATOM 923 N N . LEU A 1 114 ? 14.616 1.663 -14.141 1.00 84.50 114 LEU A N 1
ATOM 924 C CA . LEU A 1 114 ? 14.513 2.769 -15.088 1.00 84.50 114 LEU A CA 1
ATOM 925 C C . LEU A 1 114 ? 15.887 3.372 -15.391 1.00 84.50 114 LEU A C 1
ATOM 927 O O . LEU A 1 114 ? 16.220 3.587 -16.553 1.00 84.50 114 LEU A O 1
ATOM 931 N N . LEU A 1 115 ? 16.686 3.637 -14.356 1.00 86.69 115 LEU A N 1
ATOM 932 C CA . LEU A 1 115 ? 18.023 4.204 -14.507 1.00 86.69 115 LEU A CA 1
ATOM 933 C C . LEU A 1 115 ? 18.941 3.263 -15.294 1.00 86.69 115 LEU A C 1
ATOM 935 O O . LEU A 1 115 ? 19.682 3.716 -16.164 1.00 86.69 115 LEU A O 1
ATOM 939 N N . LEU A 1 116 ? 18.852 1.955 -15.044 1.00 90.62 116 LEU A N 1
ATOM 940 C CA . LEU A 1 116 ? 19.588 0.946 -15.801 1.00 90.62 116 LEU A CA 1
ATOM 941 C C . LEU A 1 116 ? 19.147 0.899 -17.270 1.00 90.62 116 LEU A C 1
ATOM 943 O O . LEU A 1 116 ? 19.995 0.825 -18.158 1.00 90.62 116 LEU A O 1
ATOM 947 N N . LEU A 1 117 ? 17.843 0.994 -17.539 1.00 85.31 117 LEU A N 1
ATOM 948 C CA . LEU A 1 117 ? 17.309 1.060 -18.899 1.00 85.31 117 LEU A CA 1
ATOM 949 C C . LEU A 1 117 ? 17.779 2.327 -19.625 1.00 85.31 117 LEU A C 1
ATOM 951 O O . LEU A 1 117 ? 18.203 2.247 -20.775 1.00 85.31 117 LEU A O 1
ATOM 955 N N . LEU A 1 118 ? 17.778 3.473 -18.942 1.00 84.19 118 LEU A N 1
ATOM 956 C CA . LEU A 1 118 ? 18.293 4.734 -19.473 1.00 84.19 118 LEU A CA 1
ATOM 957 C C . LEU A 1 118 ? 19.794 4.647 -19.776 1.00 84.19 118 LEU A C 1
ATOM 959 O O . LEU A 1 118 ? 20.232 5.101 -20.831 1.00 84.19 118 LEU A O 1
ATOM 963 N N . LEU A 1 119 ? 20.580 4.025 -18.894 1.00 87.88 119 LEU A N 1
ATOM 964 C CA . LEU A 1 119 ? 22.014 3.819 -19.104 1.00 87.88 119 LEU A CA 1
ATOM 965 C C . LEU A 1 119 ? 22.288 2.892 -20.293 1.00 87.88 119 LEU A C 1
ATOM 967 O O . LEU A 1 119 ? 23.137 3.203 -21.127 1.00 87.88 119 LEU A O 1
ATOM 971 N N . LEU A 1 120 ? 21.556 1.780 -20.404 1.00 87.12 120 LEU A N 1
ATOM 972 C CA . LEU A 1 120 ? 21.664 0.854 -21.536 1.00 87.12 120 LEU A CA 1
ATOM 973 C C . LEU A 1 120 ? 21.318 1.549 -22.851 1.00 87.12 120 LEU A C 1
ATOM 975 O O . LEU A 1 120 ? 21.979 1.354 -23.870 1.00 87.12 120 LEU A O 1
ATOM 979 N N . LEU A 1 121 ? 20.298 2.392 -22.817 1.00 83.62 121 LEU A N 1
ATOM 980 C CA . LEU A 1 121 ? 19.874 3.161 -23.963 1.00 83.62 121 LEU A CA 1
ATOM 981 C C . LEU A 1 121 ? 20.920 4.211 -24.368 1.00 83.62 121 LEU A C 1
ATOM 983 O O . LEU A 1 121 ? 21.201 4.373 -25.554 1.00 83.62 121 LEU A O 1
ATOM 987 N N . LEU A 1 122 ? 21.535 4.889 -23.395 1.00 83.06 122 LEU A N 1
ATOM 988 C CA . LEU A 1 122 ? 22.623 5.836 -23.638 1.00 83.06 122 LEU A CA 1
ATOM 989 C C . LEU A 1 122 ? 23.846 5.127 -24.228 1.00 83.06 122 LEU A C 1
ATOM 991 O O . LEU A 1 122 ? 24.462 5.640 -25.161 1.00 83.06 122 LEU A O 1
ATOM 995 N N . LEU A 1 123 ? 24.164 3.925 -23.740 1.00 87.44 123 LEU A N 1
ATOM 996 C CA . LEU A 1 123 ? 25.214 3.078 -24.304 1.00 87.44 123 LEU A CA 1
ATOM 997 C C . LEU A 1 123 ? 24.910 2.708 -25.762 1.00 87.44 123 LEU A C 1
ATOM 999 O O . LEU A 1 123 ? 25.795 2.788 -26.610 1.00 87.44 123 LEU A O 1
ATOM 1003 N N . LEU A 1 124 ? 23.663 2.337 -26.068 1.00 83.69 124 LEU A N 1
ATOM 1004 C CA . LEU A 1 124 ? 23.235 2.004 -27.426 1.00 83.69 124 LEU A CA 1
ATOM 1005 C C . LEU A 1 124 ? 23.318 3.219 -28.360 1.00 83.69 124 LEU A C 1
ATOM 1007 O O . LEU A 1 124 ? 23.788 3.088 -29.488 1.00 83.69 124 LEU A O 1
ATOM 1011 N N . LEU A 1 125 ? 22.939 4.405 -27.878 1.00 81.06 125 LEU A N 1
ATOM 1012 C CA . LEU A 1 125 ? 23.100 5.663 -28.610 1.00 81.06 125 LEU A CA 1
ATOM 1013 C C . LEU A 1 125 ? 24.582 5.975 -28.877 1.00 81.06 125 LEU A C 1
ATOM 1015 O O . LEU A 1 125 ? 24.953 6.355 -29.988 1.00 81.06 125 LEU A O 1
ATOM 1019 N N . LEU A 1 126 ? 25.449 5.780 -27.882 1.00 84.38 126 LEU A N 1
ATOM 1020 C CA . LEU A 1 126 ? 26.891 5.977 -28.027 1.00 84.38 126 LEU A CA 1
ATOM 1021 C C . LEU A 1 126 ? 27.493 4.981 -29.027 1.00 84.38 126 LEU A C 1
ATOM 1023 O O . LEU A 1 126 ? 28.282 5.366 -29.884 1.00 84.38 126 LEU A O 1
ATOM 1027 N N . LEU A 1 127 ? 27.077 3.714 -28.978 1.00 84.62 127 LEU A N 1
ATOM 1028 C CA . LEU A 1 127 ? 27.513 2.701 -29.936 1.00 84.62 127 LEU A CA 1
ATOM 1029 C C . LEU A 1 127 ? 27.039 3.034 -31.357 1.00 84.62 127 LEU A C 1
ATOM 1031 O O . LEU A 1 127 ? 27.816 2.918 -32.302 1.00 84.62 127 LEU A O 1
ATOM 1035 N N . ALA A 1 128 ? 25.790 3.484 -31.509 1.00 80.88 128 ALA A N 1
ATOM 1036 C CA . ALA A 1 128 ? 25.248 3.908 -32.794 1.00 80.88 128 ALA A CA 1
ATOM 1037 C C . ALA A 1 128 ? 26.030 5.101 -33.363 1.00 80.88 128 ALA A C 1
ATOM 1039 O O . ALA A 1 128 ? 26.456 5.058 -34.514 1.00 80.88 128 ALA A O 1
ATOM 1040 N N . THR A 1 129 ? 26.295 6.134 -32.557 1.00 81.38 129 THR A N 1
ATOM 1041 C CA . THR A 1 129 ? 27.086 7.302 -32.991 1.00 81.38 129 THR A CA 1
ATOM 1042 C C . THR A 1 129 ? 28.541 6.940 -33.311 1.00 81.38 129 THR A C 1
ATOM 1044 O O . THR A 1 129 ? 29.093 7.442 -34.290 1.00 81.38 129 THR A O 1
ATOM 1047 N N . ALA A 1 130 ? 29.150 6.014 -32.565 1.00 82.38 130 ALA A N 1
ATOM 1048 C CA . ALA A 1 130 ? 30.480 5.490 -32.872 1.00 82.38 130 ALA A CA 1
ATOM 1049 C C . ALA A 1 130 ? 30.501 4.704 -34.196 1.00 82.38 130 ALA A C 1
ATOM 1051 O O . ALA A 1 130 ? 31.366 4.942 -35.038 1.00 82.38 130 ALA A O 1
ATOM 1052 N N . ALA A 1 131 ? 29.532 3.810 -34.422 1.00 81.69 131 ALA A N 1
ATOM 1053 C CA . ALA A 1 131 ? 29.416 3.044 -35.665 1.00 81.69 131 ALA A CA 1
ATOM 1054 C C . ALA A 1 131 ? 29.252 3.966 -36.882 1.00 81.69 131 ALA A C 1
ATOM 1056 O O . ALA A 1 131 ? 29.899 3.778 -37.911 1.00 81.69 131 ALA A O 1
ATOM 1057 N N . VAL A 1 132 ? 28.443 5.014 -36.734 1.00 77.94 132 VAL A N 1
ATOM 1058 C CA . VAL A 1 132 ? 28.276 6.082 -37.724 1.00 77.94 132 VAL A CA 1
ATOM 1059 C C . VAL A 1 132 ? 29.597 6.764 -38.040 1.00 77.94 132 VAL A C 1
ATOM 1061 O O . VAL A 1 132 ? 29.945 6.901 -39.212 1.00 77.94 132 VAL A O 1
ATOM 1064 N N . ALA A 1 133 ? 30.338 7.181 -37.011 1.00 79.81 133 ALA A N 1
ATOM 1065 C CA . ALA A 1 133 ? 31.620 7.845 -37.195 1.00 79.81 133 ALA A CA 1
ATOM 1066 C C . ALA A 1 133 ? 32.593 6.952 -37.980 1.00 79.81 133 ALA A C 1
ATOM 1068 O O . ALA A 1 133 ? 33.238 7.423 -38.914 1.00 79.81 133 ALA A O 1
ATOM 1069 N N . VAL A 1 134 ? 32.631 5.648 -37.678 1.00 82.62 134 VAL A N 1
ATOM 1070 C CA . VAL A 1 134 ? 33.444 4.669 -38.418 1.00 82.62 134 VAL A CA 1
ATOM 1071 C C . VAL A 1 134 ? 33.009 4.566 -39.883 1.00 82.62 134 VAL A C 1
ATOM 1073 O O . VAL A 1 134 ? 33.860 4.629 -40.768 1.00 82.62 134 VAL A O 1
ATOM 1076 N N . VAL A 1 135 ? 31.706 4.460 -40.168 1.00 78.62 135 VAL A N 1
ATOM 1077 C CA . VAL A 1 135 ? 31.191 4.393 -41.550 1.00 78.62 135 VAL A CA 1
ATOM 1078 C C . VAL A 1 135 ? 31.545 5.655 -42.341 1.00 78.62 135 VAL A C 1
ATOM 1080 O O . VAL A 1 135 ? 31.934 5.556 -43.504 1.00 78.62 135 VAL A O 1
ATOM 1083 N N . VAL A 1 136 ? 31.465 6.835 -41.720 1.00 74.50 136 VAL A N 1
ATOM 1084 C CA . VAL A 1 136 ? 31.842 8.107 -42.356 1.00 74.50 136 VAL A CA 1
ATOM 1085 C C . VAL A 1 136 ? 33.342 8.153 -42.660 1.00 74.50 136 VAL A C 1
ATOM 1087 O O . VAL A 1 136 ? 33.723 8.551 -43.761 1.00 74.50 136 VAL A O 1
ATOM 1090 N N . VAL A 1 137 ? 34.191 7.706 -41.728 1.00 79.94 137 VAL A N 1
ATOM 1091 C CA . VAL A 1 137 ? 35.654 7.679 -41.910 1.00 79.94 137 VAL A CA 1
ATOM 1092 C C . VAL A 1 137 ? 36.068 6.682 -42.997 1.00 79.94 137 VAL A C 1
ATOM 1094 O O . VAL A 1 137 ? 36.900 7.008 -43.838 1.00 79.94 137 VAL A O 1
ATOM 1097 N N . VAL A 1 138 ? 35.471 5.486 -43.024 1.00 80.88 138 VAL A N 1
ATOM 1098 C CA . VAL A 1 138 ? 35.806 4.435 -44.003 1.00 80.88 138 VAL A CA 1
ATOM 1099 C C . VAL A 1 138 ? 35.200 4.724 -45.386 1.00 80.88 138 VAL A C 1
ATOM 1101 O O . VAL A 1 138 ? 35.796 4.388 -46.406 1.00 80.88 138 VAL A O 1
ATOM 1104 N N . GLY A 1 139 ? 34.033 5.374 -45.447 1.00 70.50 139 GLY A N 1
ATOM 1105 C CA . GLY A 1 139 ? 33.303 5.650 -46.690 1.00 70.50 139 GLY A CA 1
ATOM 1106 C C . GLY A 1 139 ? 33.748 6.898 -47.465 1.00 70.50 139 GLY A C 1
ATOM 1107 O O . GLY A 1 139 ? 33.283 7.108 -48.585 1.00 70.50 139 GLY A O 1
ATOM 1108 N N . GLY A 1 140 ? 34.639 7.728 -46.912 1.00 61.50 140 GLY A N 1
ATOM 1109 C CA . GLY A 1 140 ? 34.995 9.062 -47.425 1.00 61.50 140 GLY A CA 1
ATOM 1110 C C . GLY A 1 140 ? 35.658 9.145 -48.812 1.00 61.50 140 GLY A C 1
ATOM 1111 O O . GLY A 1 140 ? 35.997 10.241 -49.250 1.00 61.50 140 GLY A O 1
ATOM 1112 N N . GLY A 1 141 ? 35.836 8.034 -49.531 1.00 65.06 141 GLY A N 1
ATOM 1113 C CA . GLY A 1 141 ? 36.568 7.991 -50.803 1.00 65.06 141 GLY A CA 1
ATOM 1114 C C . GLY A 1 141 ? 35.788 8.359 -52.076 1.00 65.06 141 GLY A C 1
ATOM 1115 O O . GLY A 1 141 ? 36.406 8.452 -53.132 1.00 65.06 141 GLY A O 1
ATOM 1116 N N . GLY A 1 142 ? 34.462 8.565 -52.042 1.00 62.75 142 GLY A N 1
ATOM 1117 C CA . GLY A 1 142 ? 33.673 8.662 -53.285 1.00 62.75 142 GLY A CA 1
ATOM 1118 C C . GLY A 1 142 ? 32.393 9.504 -53.236 1.00 62.75 142 GLY A C 1
ATOM 1119 O O . GLY A 1 142 ? 31.296 8.965 -53.117 1.00 62.75 142 GLY A O 1
ATOM 1120 N N . GLY A 1 143 ? 32.542 10.825 -53.381 1.00 61.09 143 GLY A N 1
ATOM 1121 C CA . GLY A 1 143 ? 31.683 11.797 -54.096 1.00 61.09 143 GLY A CA 1
ATOM 1122 C C . GLY A 1 143 ? 30.165 11.940 -53.854 1.00 61.09 143 GLY A C 1
ATOM 1123 O O . GLY A 1 143 ? 29.670 13.062 -53.922 1.00 61.09 143 GLY A O 1
ATOM 1124 N N . GLY A 1 144 ? 29.390 10.885 -53.585 1.00 65.69 144 GLY A N 1
ATOM 1125 C CA . GLY A 1 144 ? 27.917 10.973 -53.613 1.00 65.69 144 GLY A CA 1
ATOM 1126 C C . GLY A 1 144 ? 27.169 10.027 -52.675 1.00 65.69 144 GLY A C 1
ATOM 1127 O O . GLY A 1 144 ? 26.212 10.450 -52.029 1.00 65.69 144 GLY A O 1
ATOM 1128 N N . ALA A 1 145 ? 27.625 8.781 -52.522 1.00 64.69 145 ALA A N 1
ATOM 1129 C CA . ALA A 1 145 ? 26.940 7.790 -51.682 1.00 64.69 145 ALA A CA 1
ATOM 1130 C C . ALA A 1 145 ? 26.996 8.136 -50.180 1.00 64.69 145 ALA A C 1
ATOM 1132 O O . ALA A 1 145 ? 26.039 7.912 -49.441 1.00 64.69 145 ALA A O 1
ATOM 1133 N N . VAL A 1 146 ? 28.083 8.776 -49.741 1.00 66.38 146 VAL A N 1
ATOM 1134 C CA . VAL A 1 146 ? 28.284 9.213 -48.349 1.00 66.38 146 VAL A CA 1
ATOM 1135 C C . VAL A 1 146 ? 27.254 10.237 -47.865 1.00 66.38 146 VAL A C 1
ATOM 1137 O O . VAL A 1 146 ? 26.902 10.230 -46.686 1.00 66.38 146 VAL A O 1
ATOM 1140 N N . LYS A 1 147 ? 26.705 11.077 -48.754 1.00 73.31 147 LYS A N 1
ATOM 1141 C CA . LYS A 1 147 ? 25.663 12.045 -48.369 1.00 73.31 147 LYS A CA 1
ATOM 1142 C C . LYS A 1 147 ? 24.351 11.358 -47.999 1.00 73.31 147 LYS A C 1
ATOM 1144 O O . LYS A 1 147 ? 23.739 11.731 -47.005 1.00 73.31 147 LYS A O 1
ATOM 1149 N N . ALA A 1 148 ? 23.940 10.342 -48.758 1.00 71.44 148 ALA A N 1
ATOM 1150 C CA . ALA A 1 148 ? 22.707 9.611 -48.476 1.00 71.44 148 ALA A CA 1
ATOM 1151 C C . ALA A 1 148 ? 22.802 8.842 -47.148 1.00 71.44 148 ALA A C 1
ATOM 1153 O O . ALA A 1 148 ? 21.891 8.917 -46.327 1.00 71.44 148 ALA A O 1
ATOM 1154 N N . VAL A 1 149 ? 23.936 8.175 -46.899 1.00 70.44 149 VAL A N 1
ATOM 1155 C CA . VAL A 1 149 ? 24.167 7.436 -45.646 1.00 70.44 149 VAL A CA 1
ATOM 1156 C C . VAL A 1 149 ? 24.173 8.377 -44.440 1.00 70.44 149 VAL A C 1
ATOM 1158 O O . VAL A 1 149 ? 23.536 8.075 -43.435 1.00 70.44 149 VAL A O 1
ATOM 1161 N N . SER A 1 150 ? 24.810 9.549 -44.547 1.00 74.19 150 SER A N 1
ATOM 1162 C CA . SER A 1 150 ? 24.802 10.546 -43.470 1.00 74.19 150 SER A CA 1
ATOM 1163 C C . SER A 1 150 ? 23.390 11.028 -43.122 1.00 74.19 150 SER A C 1
ATOM 1165 O O . SER A 1 150 ? 23.096 11.193 -41.942 1.00 74.19 150 SER A O 1
ATOM 1167 N N . ILE A 1 151 ? 22.513 11.229 -44.112 1.00 77.25 151 ILE A N 1
ATOM 1168 C CA . ILE A 1 151 ? 21.126 11.656 -43.867 1.00 77.25 151 ILE A CA 1
ATOM 1169 C C . ILE A 1 151 ? 20.340 10.554 -43.155 1.00 77.25 151 ILE A C 1
ATOM 1171 O O . ILE A 1 151 ? 19.708 10.825 -42.139 1.00 77.25 151 ILE A O 1
ATOM 1175 N N . VAL A 1 152 ? 20.409 9.311 -43.646 1.00 73.88 152 VAL A N 1
ATOM 1176 C CA . VAL A 1 152 ? 19.708 8.172 -43.024 1.00 73.88 152 VAL A CA 1
ATOM 1177 C C . VAL A 1 152 ? 20.126 8.019 -41.568 1.00 73.88 152 VAL A C 1
ATOM 1179 O O . VAL A 1 152 ? 19.290 7.837 -40.692 1.00 73.88 152 VAL A O 1
ATOM 1182 N N . VAL A 1 153 ? 21.419 8.150 -41.299 1.00 70.88 153 VAL A N 1
ATOM 1183 C CA . VAL A 1 153 ? 21.957 8.090 -39.947 1.00 70.88 153 VAL A CA 1
ATOM 1184 C C . VAL A 1 153 ? 21.411 9.196 -39.048 1.00 70.88 153 VAL A C 1
ATOM 1186 O O . VAL A 1 153 ? 21.007 8.902 -37.926 1.00 70.88 153 VAL A O 1
ATOM 1189 N N . ILE A 1 154 ? 21.402 10.448 -39.514 1.00 78.25 154 ILE A N 1
ATOM 1190 C CA . ILE A 1 154 ? 20.872 11.573 -38.731 1.00 78.25 154 ILE A CA 1
ATOM 1191 C C . ILE A 1 154 ? 19.407 11.306 -38.384 1.00 78.25 154 ILE A C 1
ATOM 1193 O O . ILE A 1 154 ? 19.030 11.433 -37.223 1.00 78.25 154 ILE A O 1
ATOM 1197 N N . VAL A 1 155 ? 18.619 10.840 -39.358 1.00 75.69 155 VAL A N 1
ATOM 1198 C CA . VAL A 1 155 ? 17.213 10.474 -39.147 1.00 75.69 155 VAL A CA 1
ATOM 1199 C C . VAL A 1 155 ? 17.084 9.340 -38.127 1.00 75.69 155 VAL A C 1
ATOM 1201 O O . VAL A 1 155 ? 16.252 9.424 -37.231 1.00 75.69 155 VAL A O 1
ATOM 1204 N N . VAL A 1 156 ? 17.913 8.293 -38.205 1.00 76.50 156 VAL A N 1
ATOM 1205 C CA . VAL A 1 156 ? 17.888 7.192 -37.225 1.00 76.50 156 VAL A CA 1
ATOM 1206 C C . VAL A 1 156 ? 18.219 7.701 -35.822 1.00 76.50 156 VAL A C 1
ATOM 1208 O O . VAL A 1 156 ? 17.518 7.351 -34.877 1.00 76.50 156 VAL A O 1
ATOM 1211 N N . VAL A 1 157 ? 19.248 8.539 -35.673 1.00 76.50 157 VAL A N 1
ATOM 1212 C CA . VAL A 1 157 ? 19.617 9.125 -34.375 1.00 76.50 157 VAL A CA 1
ATOM 1213 C C . VAL A 1 157 ? 18.478 9.985 -33.831 1.00 76.50 157 VAL A C 1
ATOM 1215 O O . VAL A 1 157 ? 18.124 9.842 -32.664 1.00 76.50 157 VAL A O 1
ATOM 1218 N N . GLU A 1 158 ? 17.868 10.826 -34.663 1.00 78.31 158 GLU A N 1
ATOM 1219 C CA . GLU A 1 158 ? 16.736 11.666 -34.273 1.00 78.31 158 GLU A CA 1
ATOM 1220 C C . GLU A 1 158 ? 15.536 10.823 -33.823 1.00 78.31 158 GLU A C 1
ATOM 1222 O O . GLU A 1 158 ? 15.000 11.047 -32.739 1.00 78.31 158 GLU A O 1
ATOM 1227 N N . VAL A 1 159 ? 15.167 9.790 -34.589 1.00 72.12 159 VAL A N 1
ATOM 1228 C CA . VAL A 1 159 ? 14.084 8.863 -34.226 1.00 72.12 159 VAL A CA 1
ATOM 1229 C C . VAL A 1 159 ? 14.389 8.155 -32.908 1.00 72.12 159 VAL A C 1
ATOM 1231 O O . VAL A 1 159 ? 13.509 8.075 -32.052 1.00 72.12 159 VAL A O 1
ATOM 1234 N N . VAL A 1 160 ? 15.624 7.676 -32.707 1.00 75.94 160 VAL A N 1
ATOM 1235 C CA . VAL A 1 160 ? 16.031 7.069 -31.432 1.00 75.94 160 VAL A CA 1
ATOM 1236 C C . VAL A 1 160 ? 15.846 8.078 -30.305 1.00 75.94 160 VAL A C 1
ATOM 1238 O O . VAL A 1 160 ? 15.151 7.764 -29.348 1.00 75.94 160 VAL A O 1
ATOM 1241 N N . VAL A 1 161 ? 16.369 9.301 -30.426 1.00 76.69 161 VAL A N 1
ATOM 1242 C CA . VAL A 1 161 ? 16.212 10.348 -29.401 1.00 76.69 161 VAL A CA 1
ATOM 1243 C C . VAL A 1 161 ? 14.735 10.623 -29.096 1.00 76.69 161 VAL A C 1
ATOM 1245 O O . VAL A 1 161 ? 14.364 10.694 -27.925 1.00 76.69 161 VAL A O 1
ATOM 1248 N N . VAL A 1 162 ? 13.869 10.711 -30.108 1.00 72.12 162 VAL A N 1
ATOM 1249 C CA . VAL A 1 162 ? 12.424 10.903 -29.902 1.00 72.12 162 VAL A CA 1
ATOM 1250 C C . VAL A 1 162 ? 11.817 9.736 -29.121 1.00 72.12 162 VAL A C 1
ATOM 1252 O O . VAL A 1 162 ? 11.112 9.967 -28.139 1.00 72.12 162 VAL A O 1
ATOM 1255 N N . VAL A 1 163 ? 12.121 8.488 -29.492 1.00 73.38 163 VAL A N 1
ATOM 1256 C CA . VAL A 1 163 ? 11.628 7.295 -28.777 1.00 73.38 163 VAL A CA 1
ATOM 1257 C C . VAL A 1 163 ? 12.067 7.316 -27.313 1.00 73.38 163 VAL A C 1
ATOM 1259 O O . VAL A 1 163 ? 11.260 7.048 -26.425 1.00 73.38 163 VAL A O 1
ATOM 1262 N N . VAL A 1 164 ? 13.318 7.688 -27.044 1.00 76.44 164 VAL A N 1
ATOM 1263 C CA . VAL A 1 164 ? 13.864 7.809 -25.683 1.00 76.44 164 VAL A CA 1
ATOM 1264 C C . VAL A 1 164 ? 13.078 8.811 -24.863 1.00 76.44 164 VAL A C 1
ATOM 1266 O O . VAL A 1 164 ? 12.645 8.498 -23.755 1.00 76.44 164 VAL A O 1
ATOM 1269 N N . VAL A 1 165 ? 12.893 10.013 -25.408 1.00 73.81 165 VAL A N 1
ATOM 1270 C CA . VAL A 1 165 ? 12.170 11.091 -24.733 1.00 73.81 165 VAL A CA 1
ATOM 1271 C C . VAL A 1 165 ? 10.742 10.647 -24.432 1.00 73.81 165 VAL A C 1
ATOM 1273 O O . VAL A 1 165 ? 10.285 10.819 -23.305 1.00 73.81 165 VAL A O 1
ATOM 1276 N N . VAL A 1 166 ? 10.065 10.001 -25.386 1.00 68.38 166 VAL A N 1
ATOM 1277 C CA . VAL A 1 166 ? 8.713 9.461 -25.181 1.00 68.38 166 VAL A CA 1
ATOM 1278 C C . VAL A 1 166 ? 8.694 8.426 -24.054 1.00 68.38 166 VAL A C 1
ATOM 1280 O O . VAL A 1 166 ? 7.857 8.530 -23.161 1.00 68.38 166 VAL A O 1
ATOM 1283 N N . VAL A 1 167 ? 9.626 7.466 -24.040 1.00 73.75 167 VAL A N 1
ATOM 1284 C CA . VAL A 1 167 ? 9.708 6.449 -22.974 1.00 73.75 167 VAL A CA 1
ATOM 1285 C C . VAL A 1 167 ? 9.932 7.100 -21.608 1.00 73.75 167 VAL A C 1
ATOM 1287 O O . VAL A 1 167 ? 9.240 6.758 -20.650 1.00 73.75 167 VAL A O 1
ATOM 1290 N N . VAL A 1 168 ? 10.851 8.065 -21.511 1.00 74.12 168 VAL A N 1
ATOM 1291 C CA . VAL A 1 168 ? 11.121 8.787 -20.259 1.00 74.12 168 VAL A CA 1
ATOM 1292 C C . VAL A 1 168 ? 9.875 9.534 -19.782 1.00 74.12 168 VAL A C 1
ATOM 1294 O O . VAL A 1 168 ? 9.513 9.414 -18.614 1.00 74.12 168 VAL A O 1
ATOM 1297 N N . VAL A 1 169 ? 9.183 10.252 -20.672 1.00 67.94 169 VAL A N 1
ATOM 1298 C CA . VAL A 1 169 ? 7.943 10.971 -20.336 1.00 67.94 169 VAL A CA 1
ATOM 1299 C C . VAL A 1 169 ? 6.870 10.007 -19.834 1.00 67.94 169 VAL A C 1
ATOM 1301 O O . VAL A 1 169 ? 6.278 10.260 -18.787 1.00 67.94 169 VAL A O 1
ATOM 1304 N N . VAL A 1 170 ? 6.652 8.881 -20.523 1.00 64.88 170 VAL A N 1
ATOM 1305 C CA . VAL A 1 170 ? 5.673 7.865 -20.104 1.00 64.88 170 VAL A CA 1
ATOM 1306 C C . VAL A 1 170 ? 6.001 7.338 -18.710 1.00 64.88 170 VAL A C 1
ATOM 1308 O O . VAL A 1 170 ? 5.113 7.270 -17.863 1.00 64.88 170 VAL A O 1
ATOM 1311 N N . VAL A 1 171 ? 7.266 7.014 -18.430 1.00 72.38 171 VAL A N 1
ATOM 1312 C CA . VAL A 1 171 ? 7.638 6.515 -17.101 1.00 72.38 171 VAL A CA 1
ATOM 1313 C C . VAL A 1 171 ? 7.438 7.578 -16.025 1.00 72.38 171 VAL A C 1
ATOM 1315 O O . VAL A 1 171 ? 6.905 7.262 -14.963 1.00 72.38 171 VAL A O 1
ATOM 1318 N N . VAL A 1 172 ? 7.814 8.833 -16.283 1.00 67.31 172 VAL A N 1
ATOM 1319 C CA . VAL A 1 172 ? 7.584 9.929 -15.330 1.00 67.31 172 VAL A CA 1
A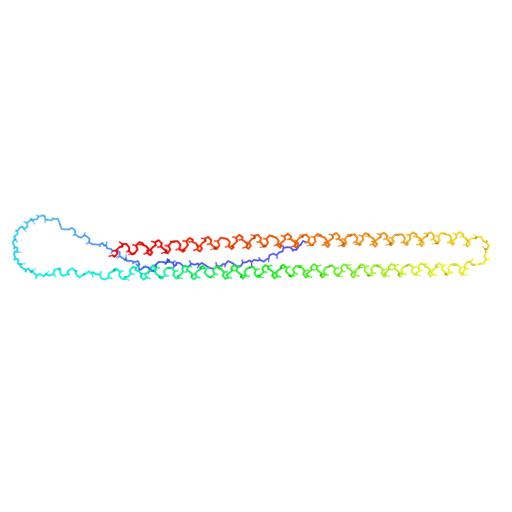TOM 1320 C C . VAL A 1 172 ? 6.092 10.074 -15.024 1.00 67.31 172 VAL A C 1
ATOM 1322 O O . VAL A 1 172 ? 5.729 10.160 -13.853 1.00 67.31 172 VAL A O 1
ATOM 1325 N N . VAL A 1 173 ? 5.223 10.030 -16.040 1.00 62.69 173 VAL A N 1
ATOM 1326 C CA . VAL A 1 173 ? 3.762 10.086 -15.855 1.00 62.69 173 VAL A CA 1
ATOM 1327 C C . VAL A 1 173 ? 3.270 8.927 -14.985 1.00 62.69 173 VAL A C 1
ATOM 1329 O O . VAL A 1 173 ? 2.556 9.170 -14.015 1.00 62.69 173 VAL A O 1
ATOM 1332 N N . VAL A 1 174 ? 3.706 7.693 -15.264 1.00 65.19 174 VAL A N 1
ATOM 1333 C CA . VAL A 1 174 ? 3.327 6.507 -14.472 1.00 65.19 174 VAL A CA 1
ATOM 1334 C C . VAL A 1 174 ? 3.778 6.642 -13.016 1.00 65.19 174 VAL A C 1
ATOM 1336 O O . VAL A 1 174 ? 3.009 6.358 -12.102 1.00 65.19 174 VAL A O 1
ATOM 1339 N N . VAL A 1 175 ? 5.009 7.101 -12.772 1.00 68.50 175 VAL A N 1
ATOM 1340 C CA . VAL A 1 175 ? 5.519 7.305 -11.407 1.00 68.50 175 VAL A CA 1
ATOM 1341 C C . VAL A 1 175 ? 4.695 8.360 -10.669 1.00 68.50 175 VAL A C 1
ATOM 1343 O O . VAL A 1 175 ? 4.324 8.138 -9.517 1.00 68.50 175 VAL A O 1
ATOM 1346 N N . VAL A 1 176 ? 4.372 9.482 -11.319 1.00 63.88 176 VAL A N 1
ATOM 1347 C CA . VAL A 1 176 ? 3.532 10.535 -10.727 1.00 63.88 176 VAL A CA 1
ATOM 1348 C C . VAL A 1 176 ? 2.144 9.996 -10.388 1.00 63.88 176 VAL A C 1
ATOM 1350 O O . VAL A 1 176 ? 1.665 10.220 -9.277 1.00 63.88 176 VAL A O 1
ATOM 1353 N N . GLU A 1 177 ? 1.518 9.246 -11.294 1.00 61.69 177 GLU A N 1
ATOM 1354 C CA . GLU A 1 177 ? 0.201 8.648 -11.068 1.00 61.69 177 GLU A CA 1
ATOM 1355 C C . GLU A 1 177 ? 0.214 7.684 -9.873 1.00 61.69 177 GLU A C 1
ATOM 1357 O O . GLU A 1 177 ? -0.620 7.804 -8.974 1.00 61.69 177 GLU A O 1
ATOM 1362 N N . VAL A 1 178 ? 1.211 6.794 -9.795 1.00 65.50 178 VAL A N 1
ATOM 1363 C CA . VAL A 1 178 ? 1.385 5.880 -8.653 1.00 65.50 178 VAL A CA 1
ATOM 1364 C C . VAL A 1 178 ? 1.550 6.662 -7.351 1.00 65.50 178 VAL A C 1
ATOM 1366 O O . VAL A 1 178 ? 0.885 6.346 -6.367 1.00 65.50 178 VAL A O 1
ATOM 1369 N N . VAL A 1 179 ? 2.386 7.704 -7.327 1.00 66.56 179 VAL A N 1
ATOM 1370 C CA . VAL A 1 179 ? 2.577 8.536 -6.127 1.00 66.56 179 VAL A CA 1
ATOM 1371 C C . VAL A 1 179 ? 1.264 9.198 -5.700 1.00 66.56 179 VAL A C 1
ATOM 1373 O O . VAL A 1 179 ? 0.933 9.166 -4.515 1.00 66.56 179 VAL A O 1
ATOM 1376 N N . VAL A 1 180 ? 0.481 9.738 -6.639 1.00 63.66 180 VAL A N 1
ATOM 1377 C CA . VAL A 1 180 ? -0.832 10.336 -6.342 1.00 63.66 180 VAL A CA 1
ATOM 1378 C C . VAL A 1 180 ? -1.784 9.301 -5.743 1.00 63.66 180 VAL A C 1
ATOM 1380 O O . VAL A 1 180 ? -2.383 9.568 -4.701 1.00 63.66 180 VAL A O 1
ATOM 1383 N N . VAL A 1 181 ? -1.888 8.108 -6.338 1.00 62.03 181 VAL A N 1
ATOM 1384 C CA . VAL A 1 181 ? -2.738 7.025 -5.813 1.00 62.03 181 VAL A CA 1
ATOM 1385 C C . VAL A 1 181 ? -2.331 6.660 -4.387 1.00 62.03 181 VAL A C 1
ATOM 1387 O O . VAL A 1 181 ? -3.184 6.551 -3.508 1.00 62.03 181 VAL A O 1
ATOM 1390 N N . VAL A 1 182 ? -1.032 6.526 -4.129 1.00 68.31 182 VAL A N 1
ATOM 1391 C CA . VAL A 1 182 ? -0.507 6.185 -2.801 1.00 68.31 182 VAL A CA 1
ATOM 1392 C C . VAL A 1 182 ? -0.841 7.269 -1.781 1.00 68.31 182 VAL A C 1
ATOM 1394 O O . VAL A 1 182 ? -1.319 6.948 -0.694 1.00 68.31 182 VAL A O 1
ATOM 1397 N N . VAL A 1 183 ? -0.659 8.545 -2.129 1.00 65.44 183 VAL A N 1
ATOM 1398 C CA . VAL A 1 183 ? -1.024 9.669 -1.255 1.00 65.44 183 VAL A CA 1
ATOM 1399 C C . VAL A 1 183 ? -2.522 9.656 -0.953 1.00 65.44 183 VAL A C 1
ATOM 1401 O O . VAL A 1 183 ? -2.901 9.770 0.211 1.00 65.44 183 VAL A O 1
ATOM 1404 N N . VAL A 1 184 ? -3.377 9.454 -1.960 1.00 64.56 184 VAL A N 1
ATOM 1405 C CA . VAL A 1 184 ? -4.835 9.372 -1.769 1.00 64.56 184 VAL A CA 1
ATOM 1406 C C . VAL A 1 184 ? -5.198 8.216 -0.839 1.00 64.56 184 VAL A C 1
ATOM 1408 O O . VAL A 1 184 ? -5.965 8.414 0.101 1.00 64.56 184 VAL A O 1
ATOM 1411 N N . VAL A 1 185 ? -4.620 7.028 -1.041 1.00 68.06 185 VAL A N 1
ATOM 1412 C CA . VAL A 1 185 ? -4.857 5.865 -0.172 1.00 68.06 185 VAL A CA 1
ATOM 1413 C C . VAL A 1 185 ? -4.432 6.163 1.263 1.00 68.06 185 VAL A C 1
ATOM 1415 O O . VAL A 1 185 ? -5.201 5.902 2.185 1.00 68.06 185 VAL A O 1
ATOM 1418 N N . VAL A 1 186 ? -3.251 6.751 1.471 1.00 70.06 186 VAL A N 1
ATOM 1419 C CA . VAL A 1 186 ? -2.774 7.121 2.812 1.00 70.06 186 VAL A CA 1
ATOM 1420 C C . VAL A 1 186 ? -3.722 8.127 3.466 1.00 70.06 186 VAL A C 1
ATOM 1422 O O . VAL A 1 186 ? -4.109 7.927 4.614 1.00 70.06 186 VAL A O 1
ATOM 1425 N N . VAL A 1 187 ? -4.158 9.162 2.743 1.00 68.62 187 VAL A N 1
ATOM 1426 C CA . VAL A 1 187 ? -5.119 10.152 3.255 1.00 68.62 187 VAL A CA 1
ATOM 1427 C C . VAL A 1 187 ? -6.441 9.489 3.636 1.00 68.62 187 VAL A C 1
ATOM 1429 O O . VAL A 1 187 ? -6.941 9.726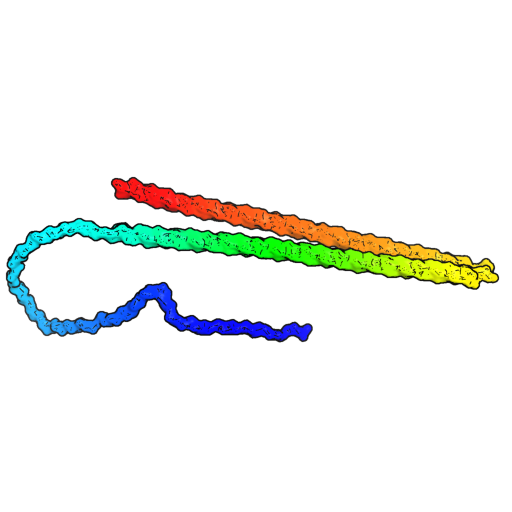 4.733 1.00 68.62 187 VAL A O 1
ATOM 1432 N N . VAL A 1 188 ? -6.989 8.616 2.787 1.00 68.94 188 VAL A N 1
ATOM 1433 C CA . VAL A 1 188 ? -8.228 7.880 3.085 1.00 68.94 188 VAL A CA 1
ATOM 1434 C C . VAL A 1 188 ? -8.054 7.003 4.322 1.00 68.94 188 VAL A C 1
ATOM 1436 O O . VAL A 1 188 ? -8.899 7.042 5.213 1.00 68.94 188 VAL A O 1
ATOM 1439 N N . VAL A 1 189 ? -6.951 6.256 4.426 1.00 71.38 189 VAL A N 1
ATOM 1440 C CA . VAL A 1 189 ? -6.657 5.422 5.601 1.00 71.38 189 VAL A CA 1
ATOM 1441 C C . VAL A 1 189 ? -6.559 6.274 6.866 1.00 71.38 189 VAL A C 1
ATOM 1443 O O . VAL A 1 189 ? -7.130 5.899 7.886 1.00 71.38 189 VAL A O 1
ATOM 1446 N N . VAL A 1 190 ? -5.909 7.440 6.806 1.00 72.19 190 VAL A N 1
ATOM 1447 C CA . VAL A 1 190 ? -5.812 8.374 7.938 1.00 72.19 190 VAL A CA 1
ATOM 1448 C C . VAL A 1 190 ? -7.185 8.932 8.321 1.00 72.19 190 VAL A C 1
ATOM 1450 O O . VAL A 1 190 ? -7.512 8.959 9.506 1.00 72.19 190 VAL A O 1
ATOM 1453 N N . ILE A 1 191 ? -8.018 9.322 7.351 1.00 76.19 191 ILE A N 1
ATOM 1454 C CA . ILE A 1 191 ? -9.383 9.810 7.606 1.00 76.19 191 ILE A CA 1
ATOM 1455 C C . ILE A 1 191 ? -10.234 8.709 8.247 1.00 76.19 191 ILE A C 1
ATOM 1457 O O . ILE A 1 191 ? -10.921 8.961 9.235 1.00 76.19 191 ILE A O 1
ATOM 1461 N N . VAL A 1 192 ? -10.169 7.477 7.736 1.00 73.50 192 VAL A N 1
ATOM 1462 C CA . VAL A 1 192 ? -10.897 6.329 8.296 1.00 73.50 192 VAL A CA 1
ATOM 1463 C C . VAL A 1 192 ? -10.388 5.991 9.699 1.00 73.50 192 VAL A C 1
ATOM 1465 O O . VAL A 1 192 ? -11.187 5.737 10.601 1.00 73.50 192 VAL A O 1
ATOM 1468 N N . ALA A 1 193 ? -9.076 6.044 9.933 1.00 74.38 193 ALA A N 1
ATOM 1469 C CA . ALA A 1 193 ? -8.492 5.869 11.260 1.00 74.38 193 ALA A CA 1
ATOM 1470 C C . ALA A 1 193 ? -8.957 6.973 12.235 1.00 74.38 193 ALA A C 1
ATOM 1472 O O . ALA A 1 193 ? -9.324 6.690 13.375 1.00 74.38 193 ALA A O 1
ATOM 1473 N N . ALA A 1 194 ? -9.035 8.229 11.789 1.00 75.56 194 ALA A N 1
ATOM 1474 C CA . ALA A 1 194 ? -9.552 9.340 12.589 1.00 75.56 194 ALA A CA 1
ATOM 1475 C C . ALA A 1 194 ? -11.062 9.201 12.879 1.00 75.56 194 ALA A C 1
ATOM 1477 O O . ALA A 1 194 ? -11.517 9.415 14.004 1.00 75.56 194 ALA A O 1
ATOM 1478 N N . ALA A 1 195 ? -11.857 8.779 11.895 1.00 79.31 195 ALA A N 1
ATOM 1479 C CA . ALA A 1 195 ? -13.290 8.535 12.064 1.00 79.31 195 ALA A CA 1
ATOM 1480 C C . ALA A 1 195 ? -13.566 7.358 13.019 1.00 79.31 195 ALA A C 1
ATOM 1482 O O . ALA A 1 195 ? -14.448 7.425 13.872 1.00 79.31 195 ALA A O 1
ATOM 1483 N N . THR A 1 196 ? -12.784 6.281 12.922 1.00 79.44 196 THR A N 1
ATOM 1484 C CA . THR A 1 196 ? -12.928 5.116 13.810 1.00 79.44 196 THR A CA 1
ATOM 1485 C C . THR A 1 196 ? -12.462 5.415 15.232 1.00 79.44 196 THR A C 1
ATOM 1487 O O . THR A 1 196 ? -13.118 4.990 16.181 1.00 79.44 196 THR A O 1
ATOM 1490 N N . THR A 1 197 ? -11.392 6.194 15.407 1.00 78.75 197 THR A N 1
ATOM 1491 C CA . THR A 1 197 ? -10.940 6.638 16.736 1.00 78.75 197 THR A CA 1
ATOM 1492 C C . THR A 1 197 ? -11.932 7.599 17.384 1.00 78.75 197 THR A C 1
ATOM 1494 O O . THR A 1 197 ? -12.263 7.410 18.550 1.00 78.75 197 THR A O 1
ATOM 1497 N N . THR A 1 198 ? -12.485 8.568 16.649 1.00 77.94 198 THR A N 1
ATOM 1498 C CA . THR A 1 198 ? -13.540 9.457 17.178 1.00 77.94 198 THR A CA 1
ATOM 1499 C C . THR A 1 198 ? -14.805 8.685 17.553 1.00 77.94 198 THR A C 1
ATOM 1501 O O . THR A 1 198 ? -15.311 8.867 18.658 1.00 77.94 198 THR A O 1
ATOM 1504 N N . ALA A 1 199 ? -15.274 7.763 16.706 1.00 76.38 199 ALA A N 1
ATOM 1505 C CA . ALA A 1 199 ? -16.413 6.902 17.029 1.00 76.38 199 ALA A CA 1
ATOM 1506 C C . ALA A 1 199 ? -16.147 6.025 18.266 1.00 76.38 199 ALA A C 1
ATOM 1508 O O . ALA A 1 199 ? -17.001 5.925 19.148 1.00 76.38 199 ALA A O 1
ATOM 1509 N N . ALA A 1 200 ? -14.951 5.434 18.370 1.00 73.38 200 ALA A N 1
ATOM 1510 C CA . ALA A 1 200 ? -14.550 4.645 19.531 1.00 73.38 200 ALA A CA 1
ATOM 1511 C C . ALA A 1 200 ? -14.505 5.496 20.811 1.00 73.38 200 ALA A C 1
ATOM 1513 O O . ALA A 1 200 ? -15.029 5.072 21.839 1.00 73.38 200 ALA A O 1
ATOM 1514 N N . VAL A 1 201 ? -13.949 6.711 20.751 1.00 69.81 201 VAL A N 1
ATOM 1515 C CA . VAL A 1 201 ? -13.913 7.649 21.885 1.00 69.81 201 VAL A CA 1
ATOM 1516 C C . VAL A 1 201 ? -15.326 8.048 22.312 1.00 69.81 201 VAL A C 1
ATOM 1518 O O . VAL A 1 201 ? -15.631 7.986 23.500 1.00 69.81 201 VAL A O 1
ATOM 1521 N N . VAL A 1 202 ? -16.212 8.391 21.370 1.00 78.56 202 VAL A N 1
ATOM 1522 C CA . VAL A 1 202 ? -17.618 8.721 21.669 1.00 78.56 202 VAL A CA 1
ATOM 1523 C C . VAL A 1 202 ? -18.320 7.546 22.350 1.00 78.56 202 VAL A C 1
ATOM 1525 O O . VAL A 1 202 ? -18.996 7.739 23.358 1.00 78.56 202 VAL A O 1
ATOM 1528 N N . LEU A 1 203 ? -18.121 6.322 21.857 1.00 74.69 203 LEU A N 1
ATOM 1529 C CA . LEU A 1 203 ? -18.723 5.127 22.444 1.00 74.69 203 LEU A CA 1
ATOM 1530 C C . LEU A 1 203 ? -18.194 4.866 23.861 1.00 74.69 203 LEU A C 1
ATOM 1532 O O . LEU A 1 203 ? -18.982 4.576 24.759 1.00 74.69 203 LEU A O 1
ATOM 1536 N N . VAL A 1 204 ? -16.890 5.049 24.098 1.00 69.44 204 VAL A N 1
ATOM 1537 C CA . VAL A 1 204 ? -16.300 4.973 25.445 1.00 69.44 204 VAL A CA 1
ATOM 1538 C C . VAL A 1 204 ? -16.902 6.035 26.367 1.00 69.44 204 VAL A C 1
ATOM 1540 O O . VAL A 1 204 ? -17.290 5.697 27.481 1.00 69.44 204 VAL A O 1
ATOM 1543 N N . VAL A 1 205 ? -17.047 7.286 25.919 1.00 73.94 205 VAL A N 1
ATOM 1544 C CA . VAL A 1 205 ? -17.672 8.360 26.714 1.00 73.94 205 VAL A CA 1
ATOM 1545 C C . VAL A 1 205 ? -19.122 8.021 27.055 1.00 73.94 205 VAL A C 1
ATOM 1547 O O . VAL A 1 205 ? -19.512 8.160 28.210 1.00 73.94 205 VAL A O 1
ATOM 1550 N N . ILE A 1 206 ? -19.908 7.524 26.096 1.00 78.31 206 ILE A N 1
ATOM 1551 C CA . ILE A 1 206 ? -21.295 7.097 26.334 1.00 78.31 206 ILE A CA 1
ATOM 1552 C C . ILE A 1 206 ? -21.339 5.964 27.361 1.00 78.31 206 ILE A C 1
ATOM 1554 O O . ILE A 1 206 ? -22.116 6.033 28.309 1.00 78.31 206 ILE A O 1
ATOM 1558 N N . VAL A 1 207 ? -20.488 4.944 27.222 1.00 72.31 207 VAL A N 1
ATOM 1559 C CA . VAL A 1 207 ? -20.417 3.836 28.186 1.00 72.31 207 VAL A CA 1
ATOM 1560 C C . VAL A 1 207 ? -20.023 4.349 29.571 1.00 72.31 207 VAL A C 1
ATOM 1562 O O . VAL A 1 207 ? -20.644 3.961 30.556 1.00 72.31 207 VAL A O 1
ATOM 1565 N N . VAL A 1 208 ? -19.045 5.253 29.664 1.00 73.00 208 VAL A N 1
ATOM 1566 C CA . VAL A 1 208 ? -18.645 5.878 30.933 1.00 73.00 208 VAL A CA 1
ATOM 1567 C C . VAL A 1 208 ? -19.801 6.678 31.533 1.00 73.00 208 VAL A C 1
ATOM 1569 O O . VAL A 1 208 ? -20.083 6.503 32.714 1.00 73.00 208 VAL A O 1
ATOM 1572 N N . LEU A 1 209 ? -20.513 7.489 30.745 1.00 83.50 209 LEU A N 1
ATOM 1573 C CA . LEU A 1 209 ? -21.687 8.242 31.199 1.00 83.50 209 LEU A CA 1
ATOM 1574 C C . LEU A 1 209 ? -22.794 7.312 31.702 1.00 83.50 209 LEU A C 1
ATOM 1576 O O . LEU A 1 209 ? -23.308 7.530 32.794 1.00 83.50 209 LEU A O 1
ATOM 1580 N N . ILE A 1 210 ? -23.115 6.243 30.967 1.00 80.25 210 ILE A N 1
ATOM 1581 C CA . ILE A 1 210 ? -24.101 5.234 31.385 1.00 80.25 210 ILE A CA 1
ATOM 1582 C C . ILE A 1 210 ? -23.674 4.592 32.705 1.00 80.25 210 ILE A C 1
ATOM 1584 O O . ILE A 1 210 ? -24.485 4.474 33.623 1.00 80.25 210 ILE A O 1
ATOM 1588 N N . VAL A 1 211 ? -22.400 4.206 32.825 1.00 73.00 211 VAL A N 1
ATOM 1589 C CA . VAL A 1 211 ? -21.864 3.615 34.054 1.00 73.00 211 VAL A CA 1
ATOM 1590 C C . VAL A 1 211 ? -21.968 4.607 35.209 1.00 73.00 211 VAL A C 1
ATOM 1592 O O . VAL A 1 211 ? -22.457 4.217 36.263 1.00 73.00 211 VAL A O 1
ATOM 1595 N N . VAL A 1 212 ? -21.563 5.869 35.023 1.00 78.44 212 VAL A N 1
ATOM 1596 C CA . VAL A 1 212 ? -21.641 6.936 36.038 1.00 78.44 212 VAL A CA 1
ATOM 1597 C C . VAL A 1 212 ? -23.086 7.186 36.467 1.00 78.44 212 VAL A C 1
ATOM 1599 O O . VAL A 1 212 ? -23.361 7.154 37.665 1.00 78.44 212 VAL A O 1
ATOM 1602 N N . CYS A 1 213 ? -24.014 7.355 35.521 1.00 82.12 213 CYS A N 1
ATOM 1603 C CA . CYS A 1 213 ? -25.442 7.503 35.802 1.00 82.12 213 CYS A CA 1
ATOM 1604 C C . CYS A 1 213 ? -25.977 6.316 36.607 1.00 82.12 213 CYS A C 1
ATOM 1606 O O . CYS A 1 213 ? -26.619 6.526 37.631 1.00 82.12 213 CYS A O 1
ATOM 1608 N N . TYR A 1 214 ? -25.645 5.083 36.210 1.00 80.00 214 TYR A N 1
ATOM 1609 C CA . TYR A 1 214 ? -26.028 3.880 36.949 1.00 80.00 214 TYR A CA 1
ATOM 1610 C C . TYR A 1 214 ? -25.483 3.891 38.389 1.00 80.00 214 TYR A C 1
ATOM 1612 O O . TYR A 1 214 ? -26.207 3.550 39.323 1.00 80.00 214 TYR A O 1
ATOM 1620 N N . VAL A 1 215 ? -24.229 4.327 38.601 1.00 73.94 215 VAL A N 1
ATOM 1621 C CA . VAL A 1 215 ? -23.657 4.451 39.957 1.00 73.94 215 VAL A CA 1
ATOM 1622 C C . VAL A 1 215 ? -24.426 5.469 40.791 1.00 73.94 215 VAL A C 1
ATOM 1624 O O . VAL A 1 215 ? -24.743 5.187 41.942 1.00 73.94 215 VAL A O 1
ATOM 1627 N N . ILE A 1 216 ? -24.699 6.648 40.227 1.00 75.75 216 ILE A N 1
ATOM 1628 C CA . ILE A 1 216 ? -25.388 7.737 40.927 1.00 75.75 216 ILE A CA 1
ATOM 1629 C C . ILE A 1 216 ? -26.806 7.301 41.298 1.00 75.75 216 ILE A C 1
ATOM 1631 O O . ILE A 1 216 ? -27.211 7.488 42.440 1.00 75.75 216 ILE A O 1
ATOM 1635 N N . SER A 1 217 ? -27.534 6.659 40.379 1.00 78.94 217 SER A N 1
ATOM 1636 C CA . SER A 1 217 ? -28.872 6.130 40.653 1.00 78.94 217 SER A CA 1
ATOM 1637 C C . SER A 1 217 ? -28.875 5.123 41.803 1.00 78.94 217 SER A C 1
ATOM 1639 O O . SER A 1 217 ? -29.745 5.202 42.669 1.00 78.94 217 SER A O 1
ATOM 1641 N N . GLU A 1 218 ? -27.893 4.217 41.867 1.00 73.00 218 GLU A N 1
ATOM 1642 C CA . GLU A 1 218 ? -27.774 3.304 43.010 1.00 73.00 218 GLU A CA 1
ATOM 1643 C C . GLU A 1 218 ? -27.426 4.021 44.319 1.00 73.00 218 GLU A C 1
ATOM 1645 O O . GLU A 1 218 ? -27.984 3.677 45.359 1.00 73.00 218 GLU A O 1
ATOM 1650 N N . LEU A 1 219 ? -26.548 5.028 44.289 1.00 69.88 219 LEU A N 1
ATOM 1651 C CA . LEU A 1 219 ? -26.214 5.818 45.480 1.00 69.88 219 LEU A CA 1
ATOM 1652 C C . LEU A 1 219 ? -27.429 6.599 46.004 1.00 69.88 219 LEU A C 1
ATOM 1654 O O . LEU A 1 219 ? -27.664 6.622 47.211 1.00 69.88 219 LEU A O 1
ATOM 1658 N N . CYS A 1 220 ? -28.227 7.190 45.111 1.00 78.94 220 CYS A N 1
ATOM 1659 C CA . CYS A 1 220 ? -29.464 7.882 45.473 1.00 78.94 220 CYS A CA 1
ATOM 1660 C C . CYS A 1 220 ? -30.504 6.928 46.073 1.00 78.94 220 CYS A C 1
ATOM 1662 O O . CYS A 1 220 ? -31.127 7.271 47.074 1.00 78.94 220 CYS A O 1
ATOM 1664 N N . LEU A 1 221 ? -30.669 5.728 45.502 1.00 69.75 221 LEU A N 1
ATOM 1665 C CA . LEU A 1 221 ? -31.566 4.705 46.052 1.00 69.75 221 LEU A CA 1
ATOM 1666 C C . LEU A 1 221 ? -31.144 4.262 47.455 1.00 69.75 221 LEU A C 1
ATOM 1668 O O . LEU A 1 221 ? -32.001 4.046 48.306 1.00 69.75 221 LEU A O 1
ATOM 1672 N N . PHE A 1 222 ? -29.839 4.147 47.702 1.00 70.25 222 PHE A N 1
ATOM 1673 C CA . PHE A 1 222 ? -29.320 3.776 49.016 1.00 70.25 222 PHE A CA 1
ATOM 1674 C C . PHE A 1 222 ? -29.582 4.869 50.060 1.00 70.25 222 PHE A C 1
ATOM 1676 O O . PHE A 1 222 ? -30.033 4.567 51.155 1.00 70.25 222 PHE A O 1
ATOM 1683 N N . SER A 1 223 ? -29.374 6.139 49.696 1.00 73.19 223 SER A N 1
ATOM 1684 C CA . SER A 1 223 ? -29.588 7.281 50.597 1.00 73.19 223 SER A CA 1
ATOM 1685 C C . SER A 1 223 ? -31.056 7.541 50.959 1.00 73.19 223 SER A C 1
ATOM 1687 O O . SER A 1 223 ? -31.303 8.262 51.915 1.00 73.19 223 SER A O 1
ATOM 1689 N N . LEU A 1 224 ? -32.013 7.032 50.178 1.00 75.00 224 LEU A N 1
ATOM 1690 C CA . LEU A 1 224 ? -33.456 7.138 50.448 1.00 75.00 224 LEU A CA 1
ATOM 1691 C C . LEU A 1 224 ? -33.987 6.004 51.336 1.00 75.00 224 LEU A C 1
ATOM 1693 O O . LEU A 1 224 ? -35.127 6.070 51.789 1.00 75.00 224 LEU A O 1
ATOM 1697 N N . ALA A 1 225 ? -33.206 4.937 51.500 1.00 69.56 225 ALA A N 1
ATOM 1698 C CA . ALA A 1 225 ? -33.592 3.758 52.266 1.00 69.56 225 ALA A CA 1
ATOM 1699 C C . ALA A 1 225 ? -33.131 3.806 53.736 1.00 69.56 225 ALA A C 1
ATOM 1701 O O . ALA A 1 225 ? -33.596 2.976 54.519 1.00 69.56 225 ALA A O 1
ATOM 1702 N N . ASP A 1 226 ? -32.240 4.743 54.074 1.00 65.38 226 ASP A N 1
ATOM 1703 C CA . ASP A 1 226 ? -31.808 5.096 55.435 1.00 65.38 226 ASP A CA 1
ATOM 1704 C C . ASP A 1 226 ? -32.604 6.306 55.956 1.00 65.38 226 ASP A C 1
ATOM 1706 O O . ASP A 1 226 ? -32.942 6.308 57.162 1.00 65.38 226 ASP A O 1
#

Radius of gyration: 45.37 Å; chains: 1; bounding box: 92×59×133 Å

Sequence (226 aa):
MLLQRLRLPRPPDAAGWTTNGRPVGRTMDDRRTTPDGRPTDLDRRMDDRRTTDGRPTDDRLTTGRRLRRRRLLLLLLLLLLLLLLLLLLLLLLLLLLLLLLLLLLLLLLLLLLLLLLLLLLLLLLLLATAAVAVVVVVGGGGGGAVKAVSIVVIVVVEVVVVVVVVVVVVVVVVVVEVVVVVVVVVVVVVIVAAATTTAAVVLVVIVVLIVVCYVISELCLFSLAD

Secondary structure (DSSP, 8-state):
------PPPPPPP-----TT-------------------------------------TTHHHHHHHHHHHHHHHHHHHHHHHHHHHHHHHHHHHHHHHHHHHHHHHHHHHHHHHHHHHHHHHHHHHHHHHHHHHHHHHHTTSTTHHHHHHHHHHHHHHHHHHHHHHHHHHHHHHHHHHHHHHHHHHHHHHHHHHHHHHHHHHHHHHHHHHHHHHHHHHHHHHHTT-

Foldseek 3Di:
DDDDDDDDDDDDDDPDDDPPPDPPDDDDDDPDDDPDDDDDDDDDDDDDPDDPVVPVPPVVVVVVVVVVVVVVVVVVVVVVVVVVVVVVVVVVVVVVVVVVVVVVVVLVVVVVVVVVVLVVLVVVLVVLVVVLVVCLVVVVPDDPPSVVSVVVSVVVSVVSVVVSVVVVVVVVVVSVVVVVVVVVVVVVVVVVVVVVVVVVVVVVVVVVVVVVVVVVVVVVVVVVVD

Organism: Dreissena polymorpha (NCBI:txid45954)